Protein AF-G7UR43-F1 (afdb_monomer_lite)

Secondary structure (DSSP, 8-state):
-HHHHHHHHHHHHHHHHHHHHHHHHHHHHHHHHHHHHHHHHHHHHHHHHHHHHHHHHHHHHHHHHHHHHHHHHHHH--------------------------PPPHHHHHHHHHHHHHHHHHHHHTHHHHHHHHHHHHHHHHHTT-HHHHHHHHHHHHHHHHHHHHHHTT---TTT-GGGTSPP-EEEEETTEEEEE-HHHHHHHHHHHHHHHHHHHHHHHHHHHTT----TTSSHHHHH--TT--S-SS-HHHHHHHHHHHHHHHHHHHHHT--SSEEEETTEEEE-HHHHHHHH--EE---

Radius of gyration: 28.08 Å; chains: 1; bounding box: 82×57×90 Å

pLDDT: mean 75.89, std 20.54, range [30.66, 98.38]

Sequence (303 aa):
MLQQRRDQQQQRDDHRAQAQRQQQLAEQRRGRRQEDGRAASRVRELQARSDNDALRQRPQQRREISRMQDQDRRNQGALPSGTGERGDRDRDGDGRRNHDLTRLDRDQQQRRIREERHRAEEYRRGEDQRHRLAQQRGRELERQRRHAQHRYQQDYARRLHAQQDRWQSRGYDHQRDPYYYTPASYRYGWGGAYYQTNRYGADLLRQAVNYGYNEGFEAGRADRQDGWSFSVDTPYAYQDANYGYYGYYLGQDTYNHYFREGFRRGYEDGYYSRYRYGTASNGSHVMLAAVLGTILGLSLLDN

Structure (mmCIF, N/CA/C/O backbone):
data_AF-G7UR43-F1
#
_entry.id   AF-G7UR43-F1
#
loop_
_atom_site.group_PDB
_atom_site.id
_atom_site.type_symbol
_atom_site.label_atom_id
_atom_site.label_alt_id
_atom_site.label_comp_id
_atom_site.label_asym_id
_atom_site.label_entity_id
_atom_site.label_seq_id
_atom_site.pdbx_PDB_ins_code
_atom_site.Cartn_x
_atom_site.Cartn_y
_atom_site.Cartn_z
_atom_site.occupancy
_atom_site.B_iso_or_equiv
_atom_site.auth_seq_id
_atom_site.auth_comp_id
_atom_site.auth_asym_id
_atom_site.auth_atom_id
_atom_site.pdbx_PDB_model_num
ATOM 1 N N . MET A 1 1 ? -59.295 -40.333 36.531 1.00 58.28 1 MET A N 1
ATOM 2 C CA . MET A 1 1 ? -59.593 -39.021 35.903 1.00 58.28 1 MET A CA 1
ATOM 3 C C . MET A 1 1 ? -58.585 -37.907 36.222 1.00 58.28 1 MET A C 1
ATOM 5 O O . MET A 1 1 ? -58.429 -37.035 35.379 1.00 58.28 1 MET A O 1
ATOM 9 N N . LEU A 1 2 ? -57.873 -37.903 37.363 1.00 58.84 2 LEU A N 1
ATOM 10 C CA . LEU A 1 2 ? -56.878 -36.849 37.661 1.00 58.84 2 LEU A CA 1
ATOM 11 C C . LEU A 1 2 ? -55.572 -36.933 36.839 1.00 58.84 2 LEU A C 1
ATOM 13 O O . LEU A 1 2 ? -55.040 -35.891 36.470 1.00 58.84 2 LEU A O 1
ATOM 17 N N . GLN A 1 3 ? -55.083 -38.136 36.508 1.00 58.38 3 GLN A N 1
ATOM 18 C CA . GLN A 1 3 ? -53.836 -38.326 35.740 1.00 58.38 3 GLN A CA 1
ATOM 19 C C . GLN A 1 3 ? -53.927 -37.720 34.327 1.00 58.38 3 GLN A C 1
ATOM 21 O O . GLN A 1 3 ? -53.082 -36.936 33.915 1.00 58.38 3 GLN A O 1
ATOM 26 N N . GLN A 1 4 ? -55.043 -37.984 33.641 1.00 59.47 4 GLN A N 1
ATOM 27 C CA . GLN A 1 4 ? -55.294 -37.546 32.266 1.00 59.47 4 GLN A CA 1
ATOM 28 C C . GLN A 1 4 ? -55.374 -36.018 32.124 1.00 59.47 4 GLN A C 1
ATOM 30 O O . GLN A 1 4 ? -55.003 -35.481 31.088 1.00 59.47 4 GLN A O 1
ATOM 35 N N . ARG A 1 5 ? -55.827 -35.301 33.167 1.00 64.12 5 ARG A N 1
ATOM 36 C CA . ARG A 1 5 ? -55.827 -33.828 33.184 1.00 64.12 5 ARG A CA 1
ATOM 37 C C . ARG A 1 5 ? -54.426 -33.244 33.366 1.00 64.12 5 ARG A C 1
ATOM 39 O O . ARG A 1 5 ? -54.153 -32.201 32.786 1.00 64.12 5 ARG A O 1
ATOM 46 N N . ARG A 1 6 ? -53.547 -33.906 34.128 1.00 67.19 6 ARG A N 1
ATOM 47 C CA . ARG A 1 6 ? -52.147 -33.477 34.294 1.00 67.19 6 ARG A CA 1
ATOM 48 C C . ARG A 1 6 ? -51.367 -33.612 32.992 1.00 67.19 6 ARG A C 1
ATOM 50 O O . ARG A 1 6 ? -50.747 -32.641 32.576 1.00 67.19 6 ARG A O 1
ATOM 57 N N . ASP A 1 7 ? -51.493 -34.748 32.311 1.00 67.38 7 ASP A N 1
ATOM 58 C CA . ASP A 1 7 ? -50.780 -34.992 31.050 1.00 67.38 7 ASP A CA 1
ATOM 59 C C . ASP A 1 7 ? -51.221 -34.015 29.948 1.00 67.38 7 ASP A C 1
ATOM 61 O O . ASP A 1 7 ? -50.401 -33.481 29.202 1.00 67.38 7 ASP A O 1
ATOM 65 N N . GLN A 1 8 ? -52.520 -33.697 29.891 1.00 70.38 8 GLN A N 1
ATOM 66 C CA . GLN A 1 8 ? -53.060 -32.733 28.927 1.00 70.38 8 GLN A CA 1
ATOM 67 C C . GLN A 1 8 ? -52.613 -31.291 29.209 1.00 70.38 8 GLN A C 1
ATOM 69 O O . GLN A 1 8 ? -52.485 -30.482 28.289 1.00 70.38 8 GLN A O 1
ATOM 74 N N . GLN A 1 9 ? -52.380 -30.959 30.478 1.00 72.44 9 GLN A N 1
ATOM 75 C CA . GLN A 1 9 ? -51.907 -29.641 30.888 1.00 72.44 9 GLN A CA 1
ATOM 76 C C . GLN A 1 9 ? -50.409 -29.485 30.605 1.00 72.44 9 GLN A C 1
ATOM 78 O O . GLN A 1 9 ? -49.992 -28.469 30.056 1.00 72.44 9 GLN A O 1
ATOM 83 N N . GLN A 1 10 ? -49.632 -30.541 30.838 1.00 72.31 10 GLN A N 1
ATOM 84 C CA . GLN A 1 10 ? -48.196 -30.568 30.579 1.00 72.31 10 GLN A CA 1
ATOM 85 C C . GLN A 1 10 ? -47.873 -30.483 29.078 1.00 72.31 10 GLN A C 1
ATOM 87 O O . GLN A 1 10 ? -47.034 -29.684 28.670 1.00 72.31 10 GLN A O 1
ATOM 92 N N . GLN A 1 11 ? -48.631 -31.188 28.230 1.00 72.31 11 GLN A N 1
ATOM 93 C CA . GLN A 1 11 ? -48.501 -31.069 26.770 1.00 72.31 11 GLN A CA 1
ATOM 94 C C . GLN A 1 11 ? -48.825 -29.660 26.249 1.00 72.31 11 GLN A C 1
ATOM 96 O O . GLN A 1 11 ? -48.192 -29.180 25.305 1.00 72.31 11 GLN A O 1
ATOM 101 N N . ARG A 1 12 ? -49.804 -28.976 26.858 1.00 75.44 12 ARG A N 1
ATOM 102 C CA . ARG A 1 12 ? -50.146 -27.593 26.497 1.00 75.44 12 ARG A CA 1
ATOM 103 C C . ARG A 1 12 ? -49.033 -26.619 26.863 1.00 75.44 12 ARG A C 1
ATOM 105 O O . ARG A 1 12 ? -48.737 -25.732 26.062 1.00 75.44 12 ARG A O 1
ATOM 112 N N . ASP A 1 13 ? -48.417 -26.793 28.026 1.00 76.94 13 ASP A N 1
ATOM 113 C CA . ASP A 1 13 ? -47.318 -25.941 28.478 1.00 76.94 13 ASP A CA 1
ATOM 114 C C . ASP A 1 13 ? -46.058 -26.146 27.622 1.00 76.94 13 ASP A C 1
ATOM 116 O O . ASP A 1 13 ? -45.442 -25.165 27.192 1.00 76.94 13 ASP A O 1
ATOM 120 N N . ASP A 1 14 ? -45.747 -27.390 27.246 1.00 74.25 14 ASP A N 1
ATOM 121 C CA . ASP A 1 14 ? -44.627 -27.708 26.354 1.00 74.25 14 ASP A CA 1
ATOM 122 C C . ASP A 1 14 ? -44.811 -27.121 24.948 1.00 74.25 14 ASP A C 1
ATOM 124 O O . ASP A 1 14 ? -43.885 -26.520 24.393 1.00 74.25 14 ASP A O 1
ATOM 128 N N . HIS A 1 15 ? -46.019 -27.214 24.379 1.00 76.19 15 HIS A N 1
ATOM 129 C CA . HIS A 1 15 ? -46.336 -26.572 23.098 1.00 76.19 15 HIS A CA 1
ATOM 130 C C . HIS A 1 15 ? -46.212 -25.047 23.168 1.00 76.19 15 HIS A C 1
ATOM 132 O O . HIS A 1 15 ? -45.696 -24.420 22.238 1.00 76.19 15 HIS A O 1
ATOM 138 N N . ARG A 1 16 ? -46.623 -24.435 24.283 1.00 79.62 16 ARG A N 1
ATOM 139 C CA . ARG A 1 16 ? -46.499 -22.986 24.488 1.00 79.62 16 ARG A CA 1
ATOM 140 C C . ARG A 1 16 ? -45.035 -22.553 24.587 1.00 79.62 16 ARG A C 1
ATOM 142 O O . ARG A 1 16 ? -44.649 -21.558 23.972 1.00 79.62 16 ARG A O 1
ATOM 149 N N . ALA A 1 17 ? -44.209 -23.332 25.284 1.00 74.44 17 ALA A N 1
ATOM 150 C CA . ALA A 1 17 ? -42.775 -23.088 25.410 1.00 74.44 17 ALA A CA 1
ATOM 151 C C . ALA A 1 17 ? -42.018 -23.290 24.082 1.00 74.44 17 ALA A C 1
ATOM 153 O O . ALA A 1 17 ? -41.051 -22.578 23.794 1.00 74.44 17 ALA A O 1
ATOM 154 N N . GLN A 1 18 ? -42.439 -24.245 23.248 1.00 76.50 18 GLN A N 1
ATOM 155 C CA . GLN A 1 18 ? -41.881 -24.432 21.903 1.00 76.50 18 GLN A CA 1
ATOM 156 C C . GLN A 1 18 ? -42.258 -23.286 20.958 1.00 76.50 18 GLN A C 1
ATOM 158 O O . GLN A 1 18 ? -41.390 -22.773 20.247 1.00 76.50 18 GLN A O 1
ATOM 163 N N . ALA A 1 19 ? -43.517 -22.841 20.993 1.00 76.75 19 ALA A N 1
ATOM 164 C CA . ALA A 1 19 ? -43.990 -21.718 20.188 1.00 76.75 19 ALA A CA 1
ATOM 165 C C . ALA A 1 19 ? -43.252 -20.411 20.532 1.00 76.75 19 ALA A C 1
ATOM 167 O O . ALA A 1 19 ? -42.810 -19.696 19.631 1.00 76.75 19 ALA A O 1
ATOM 168 N N . GLN A 1 20 ? -43.026 -20.139 21.824 1.00 80.56 20 GLN A N 1
ATOM 169 C CA . GLN A 1 20 ? -42.254 -18.970 22.267 1.00 80.56 20 GLN A CA 1
ATOM 170 C C . GLN A 1 20 ? -40.791 -19.016 21.805 1.00 80.56 20 GLN A C 1
ATOM 172 O O . GLN A 1 20 ? -40.259 -18.005 21.343 1.00 80.56 20 GLN A O 1
ATOM 177 N N . ARG A 1 21 ? -40.141 -20.187 21.856 1.00 77.12 21 ARG A N 1
ATOM 178 C CA . ARG A 1 21 ? -38.766 -20.348 21.351 1.00 77.12 21 ARG A CA 1
ATOM 179 C C . ARG A 1 21 ? -38.663 -20.118 19.846 1.00 77.12 21 ARG A C 1
ATOM 181 O O . ARG A 1 21 ? -37.718 -19.469 19.398 1.00 77.12 21 ARG A O 1
ATOM 188 N N . GLN A 1 22 ? -39.625 -20.608 19.062 1.00 73.62 22 GLN A N 1
ATOM 189 C CA . GLN A 1 22 ? -39.646 -20.353 17.618 1.00 73.62 22 GLN A CA 1
ATOM 190 C C . GLN A 1 22 ? -39.867 -18.873 17.294 1.00 73.62 22 GLN A C 1
ATOM 192 O O . GLN A 1 22 ? -39.203 -18.352 16.397 1.00 73.62 22 GLN A O 1
ATOM 197 N N . GLN A 1 23 ? -40.731 -18.179 18.042 1.00 76.25 23 GLN A N 1
ATOM 198 C CA . GLN A 1 23 ? -40.917 -16.733 17.887 1.00 76.25 23 GLN A CA 1
ATOM 199 C C . GLN A 1 23 ? -39.634 -15.951 18.191 1.00 76.25 23 GLN A C 1
ATOM 201 O O . GLN A 1 23 ? -39.215 -15.147 17.361 1.00 76.25 23 GLN A O 1
ATOM 206 N N . GLN A 1 24 ? -38.945 -16.251 19.296 1.00 73.81 24 GLN A N 1
ATOM 207 C CA . GLN A 1 24 ? -37.680 -15.585 19.636 1.00 73.81 24 GLN A CA 1
ATOM 208 C C . GLN A 1 24 ? -36.583 -15.815 18.583 1.00 73.81 24 GLN A C 1
ATOM 210 O O . GLN A 1 24 ? -35.852 -14.890 18.226 1.00 73.81 24 GLN A O 1
ATOM 215 N N . LEU A 1 25 ? -36.477 -17.030 18.035 1.00 70.31 25 LEU A N 1
ATOM 216 C CA . LEU A 1 25 ? -35.526 -17.344 16.961 1.00 70.31 25 LEU A CA 1
ATOM 217 C C . LEU A 1 25 ? -35.865 -16.619 15.649 1.00 70.31 25 LEU A C 1
ATOM 219 O O . LEU A 1 25 ? -34.961 -16.172 14.935 1.00 70.31 25 LEU A O 1
ATOM 223 N N . ALA A 1 26 ? -37.152 -16.481 15.325 1.00 69.69 26 ALA A N 1
ATOM 224 C CA . ALA A 1 26 ? -37.606 -15.738 14.153 1.00 69.69 26 ALA A CA 1
ATOM 225 C C . ALA A 1 26 ? -37.336 -14.229 14.292 1.00 69.69 26 ALA A C 1
ATOM 227 O O . ALA A 1 26 ? -36.898 -13.593 13.328 1.00 69.69 26 ALA A O 1
ATOM 228 N N . GLU A 1 27 ? -37.523 -13.668 15.487 1.00 69.00 27 GLU A N 1
ATOM 229 C CA . GLU A 1 27 ? -37.205 -12.271 15.796 1.00 69.00 27 GLU A CA 1
ATOM 230 C C . GLU A 1 27 ? -35.699 -12.000 15.767 1.00 69.00 27 GLU A C 1
ATOM 232 O O . GLU A 1 27 ? -35.271 -11.049 15.111 1.00 69.00 27 GLU A O 1
ATOM 237 N N . GLN A 1 28 ? -34.869 -12.878 16.345 1.00 64.81 28 GLN A N 1
ATOM 238 C CA . GLN A 1 28 ? -33.407 -12.764 16.241 1.00 64.81 28 GLN A CA 1
ATOM 239 C C . GLN A 1 28 ? -32.919 -12.831 14.788 1.00 64.81 28 GLN A C 1
ATOM 241 O O . GLN A 1 28 ? -32.036 -12.068 14.387 1.00 64.81 28 GLN A O 1
ATOM 246 N N . ARG A 1 29 ? -33.505 -13.713 13.966 1.00 67.25 29 ARG A N 1
ATOM 247 C CA . ARG A 1 29 ? -33.181 -13.800 12.532 1.00 67.25 29 ARG A CA 1
ATOM 248 C C . ARG A 1 29 ? -33.601 -12.548 11.760 1.00 67.25 29 ARG A C 1
ATOM 250 O O . ARG A 1 29 ? -32.876 -12.135 10.853 1.00 67.25 29 ARG A O 1
ATOM 257 N N . ARG A 1 30 ? -34.738 -11.932 12.107 1.00 66.88 30 ARG A N 1
ATOM 258 C CA . ARG A 1 30 ? -35.175 -10.650 11.524 1.00 66.88 30 ARG A CA 1
ATOM 259 C C . ARG A 1 30 ? -34.268 -9.492 11.939 1.00 66.88 30 ARG A C 1
ATOM 261 O O . ARG A 1 30 ? -33.899 -8.708 11.069 1.00 66.88 30 ARG A O 1
ATOM 268 N N . GLY A 1 31 ? -33.856 -9.436 13.207 1.00 59.72 31 GLY A N 1
ATOM 269 C CA . GLY A 1 31 ? -32.899 -8.446 13.711 1.00 59.72 31 GLY A CA 1
ATOM 270 C C . GLY A 1 31 ? -31.564 -8.505 12.966 1.00 59.72 31 GLY A C 1
ATOM 271 O O . GLY A 1 31 ? -31.148 -7.506 12.382 1.00 59.72 31 GLY A O 1
ATOM 272 N N . ARG A 1 32 ? -30.962 -9.700 12.853 1.00 54.59 32 ARG A N 1
ATOM 273 C CA . ARG A 1 32 ? -29.697 -9.888 12.114 1.00 54.59 32 ARG A CA 1
ATOM 274 C C . ARG A 1 32 ? -29.791 -9.491 10.640 1.00 54.59 32 ARG A C 1
ATOM 276 O O . ARG A 1 32 ? -28.908 -8.805 10.142 1.00 54.59 32 ARG A O 1
ATOM 283 N N . ARG A 1 33 ? -30.876 -9.853 9.938 1.00 53.56 33 ARG A N 1
ATOM 284 C CA . ARG A 1 33 ? -31.064 -9.455 8.526 1.00 53.56 33 ARG A CA 1
ATOM 285 C C . ARG A 1 33 ? -31.198 -7.940 8.348 1.00 53.56 33 ARG A C 1
ATOM 287 O O . ARG A 1 33 ? -30.736 -7.410 7.340 1.00 53.56 33 ARG A O 1
ATOM 294 N N . GLN A 1 34 ? -31.825 -7.243 9.297 1.00 54.06 34 GLN A N 1
ATOM 295 C CA . GLN A 1 34 ? -31.925 -5.782 9.255 1.00 54.06 34 GLN A CA 1
ATOM 296 C C . GLN A 1 34 ? -30.589 -5.100 9.569 1.00 54.06 34 GLN A C 1
ATOM 298 O O . GLN A 1 34 ? -30.256 -4.108 8.921 1.00 54.06 34 GLN A O 1
ATOM 303 N N . GLU A 1 35 ? -29.804 -5.631 10.508 1.00 46.06 35 GLU A N 1
ATOM 304 C CA . GLU A 1 35 ? -28.452 -5.135 10.794 1.00 46.06 35 GLU A CA 1
ATOM 305 C C . GLU A 1 35 ? -27.497 -5.350 9.617 1.00 46.06 35 GLU A C 1
ATOM 307 O O . GLU A 1 35 ? -26.799 -4.415 9.226 1.00 46.06 35 GLU A O 1
ATOM 312 N N . ASP A 1 36 ? -27.530 -6.525 8.982 1.00 45.75 36 ASP A N 1
ATOM 313 C CA . ASP A 1 36 ? -26.718 -6.818 7.796 1.00 45.75 36 ASP A CA 1
ATOM 314 C C . ASP A 1 36 ? -27.080 -5.913 6.608 1.00 45.75 36 ASP A C 1
ATOM 316 O O . ASP A 1 36 ? -26.193 -5.420 5.908 1.00 45.75 36 ASP A O 1
ATOM 320 N N . GLY A 1 37 ? -28.372 -5.623 6.409 1.00 43.31 37 GLY A N 1
ATOM 321 C CA . GLY A 1 37 ? -28.828 -4.673 5.391 1.00 43.31 37 GLY A CA 1
ATOM 322 C C . GLY A 1 37 ? -28.374 -3.235 5.666 1.00 43.31 37 GLY A C 1
ATOM 323 O O . GLY A 1 37 ? -27.957 -2.530 4.748 1.00 43.31 37 GLY A O 1
ATOM 324 N N . ARG A 1 38 ? -28.396 -2.793 6.930 1.00 54.94 38 ARG A N 1
ATOM 325 C CA . ARG A 1 38 ? -27.923 -1.454 7.332 1.00 54.94 38 ARG A CA 1
ATOM 326 C C . ARG A 1 38 ? -26.403 -1.321 7.229 1.00 54.94 38 ARG A C 1
ATOM 328 O O . ARG A 1 38 ? -25.921 -0.273 6.800 1.00 54.94 38 ARG A O 1
ATOM 335 N N . ALA A 1 39 ? -25.660 -2.373 7.570 1.00 43.78 39 ALA A N 1
ATOM 336 C CA . ALA A 1 39 ? -24.212 -2.428 7.398 1.00 43.78 39 ALA A CA 1
ATOM 337 C C . ALA A 1 39 ? -23.827 -2.362 5.911 1.00 43.78 39 ALA A C 1
ATOM 339 O O . ALA A 1 39 ? -23.001 -1.534 5.537 1.00 43.78 39 ALA A O 1
ATOM 340 N N . ALA A 1 40 ? -24.492 -3.136 5.045 1.00 42.19 40 ALA A N 1
ATOM 341 C CA . ALA A 1 40 ? -24.253 -3.106 3.600 1.00 42.19 40 ALA A CA 1
ATOM 342 C C . ALA A 1 40 ? -24.542 -1.727 2.972 1.00 42.19 40 ALA A C 1
ATOM 344 O O . ALA A 1 40 ? -23.797 -1.277 2.100 1.00 42.19 40 ALA A O 1
ATOM 345 N N . SER A 1 41 ? -25.586 -1.033 3.437 1.00 49.34 41 SER A N 1
ATOM 346 C CA . SER A 1 41 ? -25.910 0.329 2.994 1.00 49.34 41 SER A CA 1
ATOM 347 C C . SER A 1 41 ? -24.871 1.357 3.452 1.00 49.34 41 SER A C 1
ATOM 349 O O . SER A 1 41 ? -24.454 2.186 2.647 1.00 49.34 41 SER A O 1
ATOM 351 N N . ARG A 1 42 ? -24.384 1.268 4.701 1.00 57.94 42 ARG A N 1
ATOM 352 C CA . ARG A 1 42 ? -23.303 2.138 5.206 1.00 57.94 42 ARG A CA 1
ATOM 353 C C . ARG A 1 42 ? -21.983 1.916 4.482 1.00 57.94 42 ARG A C 1
ATOM 355 O O . ARG A 1 42 ? -21.297 2.889 4.195 1.00 57.94 42 ARG A O 1
ATOM 362 N N . VAL A 1 43 ? -21.640 0.668 4.160 1.00 45.03 43 VAL A N 1
ATOM 363 C CA . VAL A 1 43 ? -20.450 0.352 3.355 1.00 45.03 43 VAL A CA 1
ATOM 364 C C . VAL A 1 43 ? -20.556 1.016 1.986 1.00 45.03 43 VAL A C 1
ATOM 366 O O . VAL A 1 43 ? -19.630 1.706 1.575 1.00 45.03 43 VAL A O 1
ATOM 369 N N . ARG A 1 44 ? -21.707 0.895 1.313 1.00 51.44 44 ARG A N 1
ATOM 370 C CA . ARG A 1 44 ? -21.930 1.511 -0.003 1.00 51.44 44 ARG A CA 1
ATOM 371 C C . ARG A 1 44 ? -21.868 3.045 0.056 1.00 51.44 44 ARG A C 1
ATOM 373 O O . ARG A 1 44 ? -21.356 3.674 -0.864 1.00 51.44 44 ARG A O 1
ATOM 380 N N . GLU A 1 45 ? -22.334 3.643 1.149 1.00 49.88 45 GLU A N 1
ATOM 381 C CA . GLU A 1 45 ? -22.264 5.089 1.378 1.00 49.88 45 GLU A CA 1
ATOM 382 C C . GLU A 1 45 ? -20.837 5.576 1.694 1.00 49.88 45 GLU A C 1
ATOM 384 O O . GLU A 1 45 ? -20.411 6.608 1.180 1.00 49.88 45 GLU A O 1
ATOM 389 N N . LEU A 1 46 ? -20.065 4.825 2.486 1.00 48.56 46 LEU A N 1
ATOM 390 C CA . LEU A 1 46 ? -18.652 5.114 2.762 1.00 48.56 46 LEU A CA 1
ATOM 391 C C . LEU A 1 46 ? -17.784 4.959 1.509 1.00 48.56 46 LEU A C 1
ATOM 393 O O . LEU A 1 46 ? -16.880 5.761 1.288 1.00 48.56 46 LEU A O 1
ATOM 397 N N . GLN A 1 47 ? -18.102 3.979 0.662 1.00 48.47 47 GLN A N 1
ATOM 398 C CA . GLN A 1 47 ? -17.466 3.783 -0.637 1.00 48.47 47 GLN A CA 1
ATOM 399 C C . GLN A 1 47 ? -17.733 4.988 -1.555 1.00 48.47 47 GLN A C 1
ATOM 401 O O . GLN A 1 47 ? -16.787 5.592 -2.048 1.00 48.47 47 GLN A O 1
ATOM 406 N N . ALA A 1 48 ? -18.987 5.449 -1.644 1.00 42.69 48 ALA A N 1
ATOM 407 C CA . ALA A 1 48 ? -19.354 6.637 -2.419 1.00 42.69 48 ALA A CA 1
ATOM 408 C C . ALA A 1 48 ? -18.728 7.945 -1.891 1.00 42.69 48 ALA A C 1
ATOM 410 O O . ALA A 1 48 ? -18.409 8.841 -2.673 1.00 42.69 48 ALA A O 1
ATOM 411 N N . ARG A 1 49 ? -18.536 8.078 -0.570 1.00 48.44 49 ARG A N 1
ATOM 412 C CA . ARG A 1 49 ? -17.840 9.231 0.035 1.00 48.44 49 ARG A CA 1
ATOM 413 C C . ARG A 1 49 ? -16.337 9.199 -0.254 1.00 48.44 49 ARG A C 1
ATOM 415 O O . ARG A 1 49 ? -15.782 10.225 -0.635 1.00 48.44 49 ARG A O 1
ATOM 422 N N . SER A 1 50 ? -15.707 8.027 -0.159 1.00 44.91 50 SER A N 1
ATOM 423 C CA . SER A 1 50 ? -14.287 7.845 -0.485 1.00 44.91 50 SER A CA 1
ATOM 424 C C . SER A 1 50 ? -14.000 8.066 -1.976 1.00 44.91 50 SER A C 1
ATOM 426 O O . SER A 1 50 ? -13.004 8.706 -2.314 1.00 44.91 50 SER A O 1
ATOM 428 N N . ASP A 1 51 ? -14.908 7.645 -2.863 1.00 42.16 51 ASP A N 1
ATOM 429 C CA . ASP A 1 51 ? -14.847 7.950 -4.299 1.00 42.16 51 ASP A CA 1
ATOM 430 C C . ASP A 1 51 ? -14.900 9.467 -4.557 1.00 42.16 51 ASP A C 1
ATOM 432 O O . ASP A 1 51 ? -14.206 9.987 -5.435 1.00 42.16 51 ASP A O 1
ATOM 436 N N . ASN A 1 52 ? -15.668 10.204 -3.748 1.00 42.31 52 ASN A N 1
ATOM 437 C CA . ASN A 1 52 ? -15.783 11.662 -3.819 1.00 42.31 52 ASN A CA 1
ATOM 438 C C . ASN A 1 52 ? -14.515 12.387 -3.322 1.00 42.31 52 ASN A C 1
ATOM 440 O O . ASN A 1 52 ? -14.093 13.385 -3.908 1.00 42.31 52 ASN A O 1
ATOM 444 N N . ASP A 1 53 ? -13.853 11.862 -2.289 1.00 44.47 53 ASP A N 1
ATOM 445 C CA . ASP A 1 53 ? -12.560 12.385 -1.829 1.00 44.47 53 ASP A CA 1
ATOM 446 C C . ASP A 1 53 ? -11.419 12.050 -2.807 1.00 44.47 53 ASP A C 1
ATOM 448 O O . ASP A 1 53 ? -10.553 12.892 -3.064 1.00 44.47 53 ASP A O 1
ATOM 452 N N . ALA A 1 54 ? -11.462 10.884 -3.462 1.00 39.00 54 ALA A N 1
ATOM 453 C CA . ALA A 1 54 ? -10.579 10.566 -4.585 1.00 39.00 54 ALA A CA 1
ATOM 454 C C . ALA A 1 54 ? -10.807 11.527 -5.773 1.00 39.00 54 ALA A C 1
ATOM 456 O O . ALA A 1 54 ? -9.850 11.995 -6.393 1.00 39.00 54 ALA A O 1
ATOM 457 N N . LEU A 1 55 ? -12.061 11.908 -6.048 1.00 40.66 55 LEU A N 1
ATOM 458 C CA . LEU A 1 55 ? -12.424 12.944 -7.026 1.00 40.66 55 LEU A CA 1
ATOM 459 C C . LEU A 1 55 ? -11.907 14.344 -6.656 1.00 40.66 55 LEU A C 1
ATOM 461 O O . LEU A 1 55 ? -11.588 15.118 -7.560 1.00 40.66 55 LEU A O 1
ATOM 465 N N . ARG A 1 56 ? -11.752 14.664 -5.365 1.00 48.78 56 ARG A N 1
ATOM 466 C CA . ARG A 1 56 ? -11.166 15.934 -4.897 1.00 48.78 56 ARG A CA 1
ATOM 467 C C . ARG A 1 56 ? -9.643 15.995 -5.014 1.00 48.78 56 ARG A C 1
ATOM 469 O O . ARG A 1 56 ? -9.112 17.082 -5.223 1.00 48.78 56 ARG A O 1
ATOM 476 N N . GLN A 1 57 ? -8.942 14.861 -4.937 1.00 43.00 57 GLN A N 1
ATOM 477 C CA . GLN A 1 57 ? -7.484 14.788 -5.145 1.00 43.00 57 GLN A CA 1
ATOM 478 C C . GLN A 1 57 ? -7.085 14.677 -6.631 1.00 43.00 57 GLN A C 1
ATOM 480 O O . GLN A 1 57 ? -5.954 15.004 -7.007 1.00 43.00 57 GLN A O 1
ATOM 485 N N . ARG A 1 58 ? -8.029 14.300 -7.509 1.00 42.69 58 ARG A N 1
ATOM 486 C CA . ARG A 1 58 ? -7.831 14.203 -8.967 1.00 42.69 58 ARG A CA 1
ATOM 487 C C . ARG A 1 58 ? -7.245 15.451 -9.642 1.00 42.69 58 ARG A C 1
ATOM 489 O O . ARG A 1 58 ? -6.452 15.248 -10.551 1.00 42.69 58 ARG A O 1
ATOM 496 N N . PRO A 1 59 ? -7.551 16.715 -9.287 1.00 42.66 59 PRO A N 1
ATOM 497 C CA . PRO A 1 59 ? -6.979 17.871 -9.985 1.00 42.66 59 PRO A CA 1
ATOM 498 C C . PRO A 1 59 ? -5.470 18.038 -9.749 1.00 42.66 59 PRO A C 1
ATOM 500 O O . PRO A 1 59 ? -4.762 18.475 -10.657 1.00 42.66 59 PRO A O 1
ATOM 503 N N . GLN A 1 60 ? -4.977 17.677 -8.557 1.00 50.28 60 GLN A N 1
ATOM 504 C CA . GLN A 1 60 ? -3.547 17.720 -8.230 1.00 50.28 60 GLN A CA 1
ATOM 505 C C . GLN A 1 60 ? -2.806 16.558 -8.903 1.00 50.28 60 GLN A C 1
ATOM 507 O O . GLN A 1 60 ? -1.853 16.799 -9.641 1.00 50.28 60 GLN A O 1
ATOM 512 N N . GLN A 1 61 ? -3.338 15.334 -8.798 1.00 44.94 61 GLN A N 1
ATOM 513 C CA . GLN A 1 61 ? -2.784 14.163 -9.490 1.00 44.94 61 GLN A CA 1
ATOM 514 C C . GLN A 1 61 ? -2.832 14.315 -11.019 1.00 44.94 61 GLN A C 1
ATOM 516 O O . GLN A 1 61 ? -1.883 13.958 -11.703 1.00 44.94 61 GLN A O 1
ATOM 521 N N . ARG A 1 62 ? -3.878 14.926 -11.597 1.00 46.31 62 ARG A N 1
ATOM 522 C CA . ARG A 1 62 ? -4.002 15.150 -13.055 1.00 46.31 62 ARG A CA 1
ATOM 523 C C . ARG A 1 62 ? -2.937 16.102 -13.611 1.00 46.31 62 ARG A C 1
ATOM 525 O O . ARG A 1 62 ? -2.593 15.991 -14.790 1.00 46.31 62 ARG A O 1
ATOM 532 N N . ARG A 1 63 ? -2.395 17.013 -12.791 1.00 52.50 63 ARG A N 1
ATOM 533 C CA . ARG A 1 63 ? -1.260 17.875 -13.174 1.00 52.50 63 ARG A CA 1
ATOM 534 C C . ARG A 1 63 ? 0.058 17.102 -13.209 1.00 52.50 63 ARG A C 1
ATOM 536 O O . ARG A 1 63 ? 0.823 17.297 -14.148 1.00 52.50 63 ARG A O 1
ATOM 543 N N . GLU A 1 64 ? 0.299 16.208 -12.254 1.00 48.53 64 GLU A N 1
ATOM 544 C CA . GLU A 1 64 ? 1.454 15.294 -12.286 1.00 48.53 64 GLU A CA 1
ATOM 545 C C . GLU A 1 64 ? 1.332 14.259 -13.413 1.00 48.53 64 GLU A C 1
ATOM 547 O O . GLU A 1 64 ? 2.288 14.047 -14.156 1.00 48.53 64 GLU A O 1
ATOM 552 N N . ILE A 1 65 ? 0.132 13.709 -13.635 1.00 44.03 65 ILE A N 1
ATOM 553 C CA . ILE A 1 65 ? -0.179 12.794 -14.743 1.00 44.03 65 ILE A CA 1
ATOM 554 C C . ILE A 1 65 ? 0.064 13.466 -16.097 1.00 44.03 65 ILE A C 1
ATOM 556 O O . ILE A 1 65 ? 0.637 12.833 -16.971 1.00 44.03 65 ILE A O 1
ATOM 560 N N . SER A 1 66 ? -0.307 14.741 -16.283 1.00 45.94 66 SER A N 1
ATOM 561 C CA . SER A 1 66 ? -0.036 15.453 -17.547 1.00 45.94 66 SER A CA 1
ATOM 562 C C . SER A 1 66 ? 1.468 15.623 -17.798 1.00 45.94 66 SER A C 1
ATOM 564 O O . SER A 1 66 ? 1.915 15.488 -18.932 1.00 45.94 66 SER A O 1
ATOM 566 N N . ARG A 1 67 ? 2.268 15.844 -16.741 1.00 54.06 67 ARG A N 1
ATOM 567 C CA . ARG A 1 67 ? 3.736 15.932 -16.849 1.00 54.06 67 ARG A CA 1
ATOM 568 C C . ARG A 1 67 ? 4.379 14.588 -17.195 1.00 54.06 67 ARG A C 1
ATOM 570 O O . ARG A 1 67 ? 5.261 14.554 -18.046 1.00 54.06 67 ARG A O 1
ATOM 577 N N . MET A 1 68 ? 3.914 13.492 -16.588 1.00 41.06 68 MET A N 1
ATOM 578 C CA . MET A 1 68 ? 4.345 12.136 -16.959 1.00 41.06 68 MET A CA 1
ATOM 579 C C . MET A 1 68 ? 3.899 11.770 -18.383 1.00 41.06 68 MET A C 1
ATOM 581 O O . MET A 1 68 ? 4.665 11.194 -19.148 1.00 41.06 68 MET A O 1
ATOM 585 N N . GLN A 1 69 ? 2.689 12.173 -18.778 1.00 44.53 69 GLN A N 1
ATOM 586 C CA . GLN A 1 69 ? 2.111 11.887 -20.090 1.00 44.53 69 GLN A CA 1
ATOM 587 C C . GLN A 1 69 ? 2.843 12.603 -21.234 1.00 44.53 69 GLN A C 1
ATOM 589 O O . GLN A 1 69 ? 2.999 12.003 -22.292 1.00 44.53 69 GLN A O 1
ATOM 594 N N . ASP A 1 70 ? 3.338 13.831 -21.037 1.00 49.69 70 ASP A N 1
ATOM 595 C CA . ASP A 1 70 ? 4.200 14.515 -22.017 1.00 49.69 70 ASP A CA 1
ATOM 596 C C . ASP A 1 70 ? 5.567 13.830 -22.177 1.00 49.69 70 ASP A C 1
ATOM 598 O O . ASP A 1 70 ? 6.152 13.842 -23.265 1.00 49.69 70 ASP A O 1
ATOM 602 N N . GLN A 1 71 ? 6.064 13.190 -21.116 1.00 49.00 71 GLN A N 1
ATOM 603 C CA . GLN A 1 71 ? 7.306 12.417 -21.139 1.00 49.00 71 GLN A CA 1
ATOM 604 C C . GLN A 1 71 ? 7.117 11.067 -21.854 1.00 49.00 71 GLN A C 1
ATOM 606 O O . GLN A 1 71 ? 7.906 10.722 -22.734 1.00 49.00 71 GLN A O 1
ATOM 611 N N . ASP A 1 72 ? 6.019 10.360 -21.572 1.00 39.12 72 ASP A N 1
ATOM 612 C CA . ASP A 1 72 ? 5.684 9.078 -22.203 1.00 39.12 72 ASP A CA 1
ATOM 613 C C . ASP A 1 72 ? 5.233 9.220 -23.668 1.00 39.12 72 ASP A C 1
ATOM 615 O O . ASP A 1 72 ? 5.628 8.411 -24.511 1.00 39.12 72 ASP A O 1
ATOM 619 N N . ARG A 1 73 ? 4.459 10.262 -24.028 1.00 40.91 73 ARG A N 1
ATOM 620 C CA . ARG A 1 73 ? 4.050 10.509 -25.430 1.00 40.91 73 ARG A CA 1
ATOM 621 C C . ARG A 1 73 ? 5.231 10.840 -26.334 1.00 40.91 73 ARG A C 1
ATOM 623 O O . ARG A 1 73 ? 5.245 10.396 -27.479 1.00 40.91 73 ARG A O 1
ATOM 630 N N . ARG A 1 74 ? 6.226 11.583 -25.834 1.00 46.75 74 ARG A N 1
ATOM 631 C CA . ARG A 1 74 ? 7.484 11.817 -26.564 1.00 46.75 74 ARG A CA 1
ATOM 632 C C . ARG A 1 74 ? 8.300 10.531 -26.737 1.00 46.75 74 ARG A C 1
ATOM 634 O O . ARG A 1 74 ? 8.993 10.403 -27.737 1.00 46.75 74 ARG A O 1
ATOM 641 N N . ASN A 1 75 ? 8.189 9.575 -25.812 1.00 42.53 75 ASN A N 1
ATOM 642 C CA . ASN A 1 75 ? 8.950 8.321 -25.834 1.00 42.53 75 ASN A CA 1
ATOM 643 C C . ASN A 1 75 ? 8.289 7.171 -26.622 1.00 42.53 75 ASN A C 1
ATOM 645 O O . ASN A 1 75 ? 8.999 6.247 -27.023 1.00 42.53 75 ASN A O 1
ATOM 649 N N . GLN A 1 76 ? 6.968 7.200 -26.844 1.00 41.81 76 GLN A N 1
ATOM 650 C CA . GLN A 1 76 ? 6.227 6.168 -27.597 1.00 41.81 76 GLN A CA 1
ATOM 651 C C . GLN A 1 76 ? 5.925 6.558 -29.060 1.00 41.81 76 GLN A C 1
ATOM 653 O O . GLN A 1 76 ? 5.539 5.707 -29.860 1.00 41.81 76 GLN A O 1
ATOM 658 N N . GLY A 1 77 ? 6.118 7.824 -29.441 1.00 37.62 77 GLY A N 1
ATOM 659 C CA . GLY A 1 77 ? 5.880 8.332 -30.796 1.00 37.62 77 GLY A CA 1
ATOM 660 C C . GLY A 1 77 ? 7.018 8.060 -31.785 1.00 37.62 77 GLY A C 1
ATOM 661 O O . GLY A 1 77 ? 7.564 9.007 -32.334 1.00 37.62 77 GLY A O 1
ATOM 662 N N . ALA A 1 78 ? 7.392 6.798 -32.004 1.00 35.34 78 ALA A N 1
ATOM 663 C CA . ALA A 1 78 ? 8.214 6.379 -33.147 1.00 35.34 78 ALA A CA 1
ATOM 664 C C . ALA A 1 78 ? 8.077 4.863 -33.374 1.00 35.34 78 ALA A C 1
ATOM 666 O O . ALA A 1 78 ? 8.990 4.086 -33.106 1.00 35.34 78 ALA A O 1
ATOM 667 N N . LEU A 1 79 ? 6.907 4.433 -33.842 1.00 37.66 79 LEU A N 1
ATOM 668 C CA . LEU A 1 79 ? 6.751 3.154 -34.535 1.00 37.66 79 LEU A CA 1
ATOM 669 C C . LEU A 1 79 ? 6.895 3.460 -36.035 1.00 37.66 79 LEU A C 1
ATOM 671 O O . LEU A 1 79 ? 6.036 4.168 -36.564 1.00 37.66 79 LEU A O 1
ATOM 675 N N . PRO A 1 80 ? 7.950 3.007 -36.737 1.00 37.31 80 PRO A N 1
ATOM 676 C CA . PRO A 1 80 ? 7.973 3.109 -38.184 1.00 37.31 80 PRO A CA 1
ATOM 677 C C . PRO A 1 80 ? 6.994 2.078 -38.750 1.00 37.31 80 PRO A C 1
ATOM 679 O O . PRO A 1 80 ? 7.211 0.871 -38.655 1.00 37.31 80 PRO A O 1
ATOM 682 N N . SER A 1 81 ? 5.895 2.573 -39.319 1.00 34.06 81 SER A N 1
ATOM 683 C CA . SER A 1 81 ? 5.010 1.795 -40.181 1.00 34.06 81 SER A CA 1
ATOM 684 C C . SER A 1 81 ? 5.818 1.229 -41.346 1.00 34.06 81 SER A C 1
ATOM 686 O O . SER A 1 81 ? 6.446 1.976 -42.097 1.00 34.06 81 SER A O 1
ATOM 688 N N . GLY A 1 82 ? 5.801 -0.096 -41.482 1.00 35.41 82 GLY A N 1
ATOM 689 C CA . GLY A 1 82 ? 6.452 -0.808 -42.571 1.00 35.41 82 GLY A CA 1
ATOM 690 C C . GLY A 1 82 ? 5.955 -0.326 -43.931 1.00 35.41 82 GLY A C 1
ATOM 691 O O . GLY A 1 82 ? 4.767 -0.402 -44.240 1.00 35.41 82 GLY A O 1
ATOM 692 N N . THR A 1 83 ? 6.889 0.139 -44.750 1.00 31.73 83 THR A N 1
ATOM 693 C CA . THR A 1 83 ? 6.751 0.195 -46.205 1.00 31.73 83 THR A CA 1
ATOM 694 C C . THR A 1 83 ? 7.822 -0.722 -46.775 1.00 31.73 83 THR A C 1
ATOM 696 O O . THR A 1 83 ? 8.973 -0.696 -46.347 1.00 31.73 83 THR A O 1
ATOM 699 N N . GLY A 1 84 ? 7.375 -1.655 -47.613 1.00 36.22 84 GLY A N 1
ATOM 700 C CA . GLY A 1 84 ? 8.170 -2.788 -48.057 1.00 36.22 84 GLY A CA 1
ATOM 701 C C . GLY A 1 84 ? 9.225 -2.415 -49.083 1.00 36.22 84 GLY A C 1
ATOM 702 O O . GLY A 1 84 ? 8.999 -1.550 -49.919 1.00 36.22 84 GLY A O 1
ATOM 703 N N . GLU A 1 85 ? 10.312 -3.179 -49.082 1.00 30.72 85 GLU A N 1
ATOM 704 C CA . GLU A 1 85 ? 11.159 -3.352 -50.253 1.00 30.72 85 GLU A CA 1
ATOM 705 C C . GLU A 1 85 ? 11.711 -4.781 -50.290 1.00 30.72 85 GLU A C 1
ATOM 707 O O . GLU A 1 85 ? 12.078 -5.375 -49.276 1.00 30.72 85 GLU A O 1
ATOM 712 N N . ARG A 1 86 ? 11.643 -5.348 -51.493 1.00 35.62 86 ARG A N 1
ATOM 713 C CA . ARG A 1 86 ? 11.988 -6.719 -51.869 1.00 35.62 86 ARG A CA 1
ATOM 714 C C . ARG A 1 86 ? 13.507 -6.888 -51.942 1.00 35.62 86 ARG A C 1
ATOM 716 O O . ARG A 1 86 ? 14.193 -6.000 -52.434 1.00 35.62 86 ARG A O 1
ATOM 723 N N . GLY A 1 87 ? 13.998 -8.072 -51.579 1.00 30.66 87 GLY A N 1
ATOM 724 C CA . GLY A 1 87 ? 15.367 -8.505 -51.856 1.00 30.66 87 GLY A CA 1
ATOM 725 C C . GLY A 1 87 ? 15.574 -9.980 -51.516 1.00 30.66 87 GLY A C 1
ATOM 726 O O . GLY A 1 87 ? 15.753 -10.324 -50.353 1.00 30.66 87 GLY A O 1
ATOM 727 N N . ASP A 1 88 ? 15.521 -10.832 -52.539 1.00 34.78 88 ASP A N 1
ATOM 728 C CA . ASP A 1 88 ? 15.863 -12.260 -52.519 1.00 34.78 88 ASP A CA 1
ATOM 729 C C . ASP A 1 88 ? 17.303 -12.545 -52.044 1.00 34.78 88 ASP A C 1
ATOM 731 O O . ASP A 1 88 ? 18.233 -11.856 -52.476 1.00 34.78 88 ASP A O 1
ATOM 735 N N . ARG A 1 89 ? 17.488 -13.622 -51.254 1.00 33.25 89 ARG A N 1
ATOM 736 C CA . ARG A 1 89 ? 18.405 -14.766 -51.521 1.00 33.25 89 ARG A CA 1
ATOM 737 C C . ARG A 1 89 ? 18.562 -15.712 -50.314 1.00 33.25 89 ARG A C 1
ATOM 739 O O . ARG A 1 89 ? 19.119 -15.341 -49.288 1.00 33.25 89 ARG A O 1
ATOM 746 N N . ASP A 1 90 ? 18.077 -16.938 -50.513 1.00 35.53 90 ASP A N 1
ATOM 747 C CA . ASP A 1 90 ? 18.587 -18.265 -50.111 1.00 35.53 90 ASP A CA 1
ATOM 748 C C . ASP A 1 90 ? 19.601 -18.393 -48.950 1.00 35.53 90 ASP A C 1
ATOM 750 O O . ASP A 1 90 ? 20.741 -17.948 -49.081 1.00 35.53 90 ASP A O 1
ATOM 754 N N . ARG A 1 91 ? 19.263 -19.173 -47.900 1.00 33.69 91 ARG A N 1
ATOM 755 C CA . ARG A 1 91 ? 19.856 -20.513 -47.633 1.00 33.69 91 ARG A CA 1
ATOM 756 C C . ARG A 1 91 ? 19.295 -21.207 -46.382 1.00 33.69 91 ARG A C 1
ATOM 758 O O . ARG A 1 91 ? 19.009 -20.577 -45.371 1.00 33.69 91 ARG A O 1
ATOM 765 N N . ASP A 1 92 ? 19.213 -22.526 -46.502 1.00 35.50 92 ASP A N 1
ATOM 766 C CA . ASP A 1 92 ? 18.771 -23.564 -45.569 1.00 35.50 92 ASP A CA 1
ATOM 767 C C . ASP A 1 92 ? 19.225 -23.462 -44.102 1.00 35.50 92 ASP A C 1
ATOM 769 O O . ASP A 1 92 ? 20.364 -23.109 -43.796 1.00 35.50 92 ASP A O 1
ATOM 773 N N . GLY A 1 93 ? 18.347 -23.915 -43.199 1.00 33.19 93 GLY A N 1
ATOM 774 C CA . GLY A 1 93 ? 18.658 -24.132 -41.786 1.00 33.19 93 GLY A CA 1
ATOM 775 C C . GLY A 1 93 ? 17.424 -24.464 -40.951 1.00 33.19 93 GLY A C 1
ATOM 776 O O . GLY A 1 93 ? 16.941 -23.628 -40.192 1.00 33.19 93 GLY A O 1
ATOM 777 N N . ASP A 1 94 ? 16.900 -25.679 -41.108 1.00 42.81 94 ASP A N 1
ATOM 778 C CA . ASP A 1 94 ? 15.869 -26.254 -40.241 1.00 42.81 94 ASP A CA 1
ATOM 779 C C . ASP A 1 94 ? 16.395 -26.376 -38.797 1.00 42.81 94 ASP A C 1
ATOM 781 O O . ASP A 1 94 ? 17.450 -26.962 -38.544 1.00 42.81 94 ASP A O 1
ATOM 785 N N . GLY A 1 95 ? 15.689 -25.771 -37.841 1.00 35.34 95 GLY A N 1
ATOM 786 C CA . GLY A 1 95 ? 16.183 -25.637 -36.476 1.00 35.34 95 GLY A CA 1
ATOM 787 C C . GLY A 1 95 ? 15.258 -24.854 -35.556 1.00 35.34 95 GLY A C 1
ATOM 788 O O . GLY A 1 95 ? 15.592 -23.755 -35.137 1.00 35.34 95 GLY A O 1
ATOM 789 N N . ARG A 1 96 ? 14.117 -25.457 -35.196 1.00 36.69 96 ARG A N 1
ATOM 790 C CA . ARG A 1 96 ? 13.348 -25.170 -33.966 1.00 36.69 96 ARG A CA 1
ATOM 791 C C . ARG A 1 96 ? 13.021 -23.685 -33.745 1.00 36.69 96 ARG A C 1
ATOM 793 O O . ARG A 1 96 ? 13.720 -22.986 -33.016 1.00 36.69 96 ARG A O 1
ATOM 800 N N . ARG A 1 97 ? 11.878 -23.238 -34.278 1.00 37.34 97 ARG A N 1
ATOM 801 C CA . ARG A 1 97 ? 11.244 -21.958 -33.912 1.00 37.34 97 ARG A CA 1
ATOM 802 C C . ARG A 1 97 ? 10.799 -21.994 -32.448 1.00 37.34 97 ARG A C 1
ATOM 804 O O . ARG A 1 97 ? 9.642 -22.253 -32.128 1.00 37.34 97 ARG A O 1
ATOM 811 N N . ASN A 1 98 ? 11.764 -21.776 -31.561 1.00 36.66 98 ASN A N 1
ATOM 812 C CA . ASN A 1 98 ? 11.532 -21.281 -30.221 1.00 36.66 98 ASN A CA 1
ATOM 813 C C . ASN A 1 98 ? 10.809 -19.941 -30.352 1.00 36.66 98 ASN A C 1
ATOM 815 O O . ASN A 1 98 ? 11.119 -19.132 -31.221 1.00 36.66 98 ASN A O 1
ATOM 819 N N . HIS A 1 99 ? 9.814 -19.751 -29.502 1.00 38.44 99 HIS A N 1
ATOM 820 C CA . HIS A 1 99 ? 9.042 -18.530 -29.349 1.00 38.44 99 HIS A CA 1
ATOM 821 C C . HIS A 1 99 ? 9.987 -17.391 -28.905 1.00 38.44 99 HIS A C 1
ATOM 823 O O . HIS A 1 99 ? 10.121 -17.118 -27.712 1.00 38.44 99 HIS A O 1
ATOM 829 N N . ASP A 1 100 ? 10.696 -16.762 -29.846 1.00 39.56 100 ASP A N 1
ATOM 830 C CA . ASP A 1 100 ? 11.435 -15.520 -29.615 1.00 39.56 100 ASP A CA 1
ATOM 831 C C . ASP A 1 100 ? 10.406 -14.415 -29.357 1.00 39.56 100 ASP A C 1
ATOM 833 O O . ASP A 1 100 ? 9.951 -13.713 -30.256 1.00 39.56 100 ASP A O 1
ATOM 837 N N . LEU A 1 101 ? 9.989 -14.294 -28.096 1.00 48.09 101 LEU A N 1
ATOM 838 C CA . LEU A 1 101 ? 9.353 -13.088 -27.585 1.00 48.09 101 LEU A CA 1
ATOM 839 C C . LEU A 1 101 ? 10.355 -11.952 -27.798 1.00 48.09 101 LEU A C 1
ATOM 841 O O . LEU A 1 101 ? 11.330 -11.845 -27.055 1.00 48.09 101 LEU A O 1
ATOM 845 N N . THR A 1 102 ? 10.130 -11.155 -28.842 1.00 59.06 102 THR A N 1
ATOM 846 C CA . THR A 1 102 ? 10.975 -10.054 -29.310 1.00 59.06 102 THR A CA 1
ATOM 847 C C . THR A 1 102 ? 11.462 -9.215 -28.135 1.00 59.06 102 THR A C 1
ATOM 849 O O . THR A 1 102 ? 10.720 -8.400 -27.591 1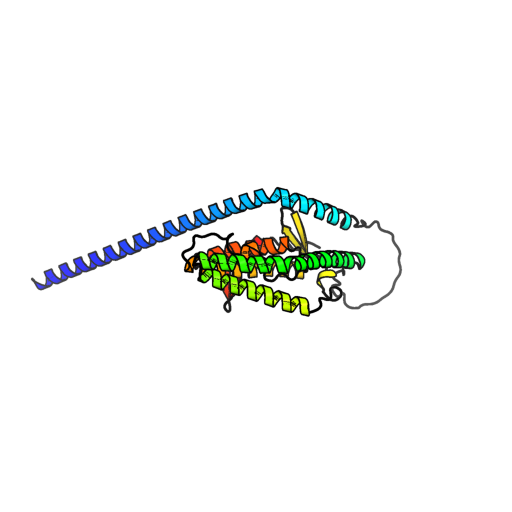.00 59.06 102 THR A O 1
ATOM 852 N N . ARG A 1 103 ? 12.702 -9.441 -27.694 1.00 68.25 103 ARG A N 1
ATOM 853 C CA . ARG A 1 103 ? 13.313 -8.681 -26.602 1.00 68.25 103 ARG A CA 1
ATOM 854 C C . ARG A 1 103 ? 13.232 -7.192 -26.935 1.00 68.25 103 ARG A C 1
ATOM 856 O O . ARG A 1 103 ? 13.447 -6.803 -28.080 1.00 68.25 103 ARG A O 1
ATOM 863 N N . LEU A 1 104 ? 12.928 -6.366 -25.936 1.00 74.44 104 LEU A N 1
ATOM 864 C CA . LEU A 1 104 ? 12.891 -4.916 -26.131 1.00 74.44 104 LEU A CA 1
ATOM 865 C C . LEU A 1 104 ? 14.234 -4.410 -26.658 1.00 74.44 104 LEU A C 1
ATOM 867 O O . LEU A 1 104 ? 15.290 -4.884 -26.228 1.00 74.44 104 LEU A O 1
ATOM 871 N N . ASP A 1 105 ? 14.172 -3.417 -27.545 1.00 82.38 105 ASP A N 1
ATOM 872 C CA . ASP A 1 105 ? 15.364 -2.765 -28.073 1.00 82.38 105 ASP A CA 1
ATOM 873 C C . ASP A 1 105 ? 16.235 -2.188 -26.939 1.00 82.38 105 ASP A C 1
ATOM 875 O O . ASP A 1 105 ? 15.738 -1.778 -25.880 1.00 82.38 105 ASP A O 1
ATOM 879 N N . ARG A 1 106 ? 17.555 -2.155 -27.153 1.00 81.88 106 ARG A N 1
ATOM 880 C CA . ARG A 1 106 ? 18.529 -1.773 -26.122 1.00 81.88 106 ARG A CA 1
ATOM 881 C C . ARG A 1 106 ? 18.307 -0.344 -25.625 1.00 81.88 106 ARG A C 1
ATOM 883 O O . ARG A 1 106 ? 18.480 -0.099 -24.428 1.00 81.88 106 ARG A O 1
ATOM 890 N N . ASP A 1 107 ? 17.872 0.575 -26.483 1.00 83.69 107 ASP A N 1
ATOM 891 C CA . ASP A 1 107 ? 17.607 1.956 -26.080 1.00 83.69 107 ASP A CA 1
ATOM 892 C C . ASP A 1 107 ? 16.321 2.067 -25.260 1.00 83.69 107 ASP A C 1
ATOM 894 O O . ASP A 1 107 ? 16.275 2.793 -24.261 1.00 83.69 107 ASP A O 1
ATOM 898 N N . GLN A 1 108 ? 15.287 1.301 -25.621 1.00 81.50 108 GLN A N 1
ATOM 899 C CA . GLN A 1 108 ? 14.065 1.192 -24.820 1.00 81.50 108 GLN A CA 1
ATOM 900 C C . GLN A 1 108 ? 14.348 0.582 -23.445 1.00 81.50 108 GLN A C 1
ATOM 902 O O . GLN A 1 108 ? 13.835 1.072 -22.438 1.00 81.50 108 GLN A O 1
ATOM 907 N N . GLN A 1 109 ? 15.183 -0.460 -23.378 1.00 84.06 109 GLN A N 1
ATOM 908 C CA . GLN A 1 109 ? 15.627 -1.045 -22.114 1.00 84.06 109 GLN A CA 1
ATOM 909 C C . GLN A 1 109 ? 16.344 0.004 -21.247 1.00 84.06 109 GLN A C 1
ATOM 911 O O . GLN A 1 109 ? 15.999 0.169 -20.077 1.00 84.06 109 GLN A O 1
ATOM 916 N N . GLN A 1 110 ? 17.303 0.749 -21.809 1.00 86.31 110 GLN A N 1
ATOM 917 C CA . GLN A 1 110 ? 18.044 1.774 -21.066 1.00 86.31 110 GLN A CA 1
ATOM 918 C C . GLN A 1 110 ? 17.153 2.901 -20.539 1.00 86.31 110 GLN A C 1
ATOM 920 O O . GLN A 1 110 ? 17.344 3.340 -19.405 1.00 86.31 110 GLN A O 1
ATOM 925 N N . ARG A 1 111 ? 16.179 3.369 -21.332 1.00 85.94 111 ARG A N 1
ATOM 926 C CA . ARG A 1 111 ? 15.209 4.388 -20.892 1.00 85.94 111 ARG A CA 1
ATOM 927 C C . ARG A 1 111 ? 14.435 3.917 -19.663 1.00 85.94 111 ARG A C 1
ATOM 929 O O . ARG A 1 111 ? 14.463 4.596 -18.641 1.00 85.94 111 ARG A O 1
ATOM 936 N N . ARG A 1 112 ? 13.879 2.705 -19.723 1.00 84.12 112 ARG A N 1
ATOM 937 C CA . ARG A 1 112 ? 13.121 2.093 -18.623 1.00 84.12 112 ARG A CA 1
ATOM 938 C C . ARG A 1 112 ? 13.958 1.958 -17.342 1.00 84.12 112 ARG A C 1
ATOM 940 O O . ARG A 1 112 ? 13.477 2.246 -16.252 1.00 84.12 112 ARG A O 1
ATOM 947 N N . ILE A 1 113 ? 15.232 1.572 -17.474 1.00 87.12 113 ILE A N 1
ATOM 948 C CA . ILE A 1 113 ? 16.175 1.483 -16.344 1.00 87.12 113 ILE A CA 1
ATOM 949 C C . ILE A 1 113 ? 16.465 2.867 -15.744 1.00 87.12 113 ILE A C 1
ATOM 951 O O . ILE A 1 113 ? 16.516 2.997 -14.522 1.00 87.12 113 ILE A O 1
ATOM 955 N N . ARG A 1 114 ? 16.677 3.900 -16.571 1.00 87.25 114 ARG A N 1
ATOM 956 C CA . ARG A 1 114 ? 16.942 5.268 -16.087 1.00 87.25 114 ARG A CA 1
ATOM 957 C C . ARG A 1 114 ? 15.759 5.831 -15.303 1.00 87.25 114 ARG A C 1
ATOM 959 O O . ARG A 1 114 ? 15.958 6.362 -14.215 1.00 87.25 114 ARG A O 1
ATOM 966 N N . GLU A 1 115 ? 14.552 5.676 -15.836 1.00 84.31 115 GLU A N 1
ATOM 967 C CA . GLU A 1 115 ? 13.316 6.108 -15.174 1.00 84.31 115 GLU A CA 1
ATOM 968 C C . GLU A 1 115 ? 13.119 5.396 -13.831 1.00 84.31 115 GLU A C 1
ATOM 970 O O . GLU A 1 115 ? 12.788 6.034 -12.834 1.00 84.31 115 GLU A O 1
ATOM 975 N N . GLU A 1 116 ? 13.383 4.089 -13.773 1.00 84.94 116 GLU A N 1
ATOM 976 C CA . GLU A 1 116 ? 13.259 3.342 -12.523 1.00 84.94 116 GLU A CA 1
ATOM 977 C C . GLU A 1 116 ? 14.269 3.788 -11.468 1.00 84.94 116 GLU A C 1
ATOM 979 O O . GLU A 1 116 ? 13.913 3.956 -10.305 1.00 84.94 116 GLU A O 1
ATOM 984 N N . ARG A 1 117 ? 15.526 4.025 -11.860 1.00 86.50 117 ARG A N 1
ATOM 985 C CA . ARG A 1 117 ? 16.560 4.486 -10.923 1.00 86.50 117 ARG A CA 1
ATOM 986 C C . ARG A 1 117 ? 16.159 5.789 -10.244 1.00 86.50 117 ARG A C 1
ATOM 988 O O . ARG A 1 117 ? 16.310 5.893 -9.030 1.00 86.50 117 ARG A O 1
ATOM 995 N N . HIS A 1 118 ? 15.589 6.724 -11.004 1.00 85.38 118 HIS A N 1
ATOM 996 C CA . HIS A 1 118 ? 15.064 7.971 -10.456 1.00 85.38 118 HIS A CA 1
ATOM 997 C C . HIS A 1 118 ? 13.962 7.715 -9.419 1.00 85.38 118 HIS A C 1
ATOM 999 O O . HIS A 1 118 ? 14.072 8.169 -8.281 1.00 85.38 118 HIS A O 1
ATOM 1005 N N . ARG A 1 119 ? 12.947 6.909 -9.766 1.00 83.31 119 ARG A N 1
ATOM 1006 C CA . ARG A 1 119 ? 11.854 6.553 -8.843 1.00 83.31 119 ARG A CA 1
ATOM 1007 C C . ARG A 1 119 ? 12.358 5.862 -7.575 1.00 83.31 119 ARG A C 1
ATOM 1009 O O . ARG A 1 119 ? 11.903 6.166 -6.474 1.00 83.31 119 ARG A O 1
ATOM 1016 N N . ALA A 1 120 ? 13.308 4.940 -7.714 1.00 83.31 120 ALA A N 1
ATOM 1017 C CA . ALA A 1 120 ? 13.895 4.219 -6.592 1.00 83.31 120 ALA A CA 1
ATOM 1018 C C . ALA A 1 120 ? 14.678 5.157 -5.657 1.00 83.31 120 ALA A C 1
ATOM 1020 O O . ALA A 1 120 ? 14.659 4.981 -4.439 1.00 83.31 120 ALA A O 1
ATOM 1021 N N . GLU A 1 121 ? 15.369 6.160 -6.206 1.00 84.00 121 GLU A N 1
ATOM 1022 C CA . GLU A 1 121 ? 16.050 7.189 -5.417 1.00 84.00 121 GLU A CA 1
ATOM 1023 C C . GLU A 1 121 ? 15.067 8.082 -4.660 1.00 84.00 121 GLU A C 1
ATOM 1025 O O . GLU A 1 121 ? 15.259 8.305 -3.465 1.00 84.00 121 GLU A O 1
ATOM 1030 N N . GLU A 1 122 ? 14.006 8.553 -5.315 1.00 83.12 122 GLU A N 1
ATOM 1031 C CA . GLU A 1 122 ? 12.947 9.337 -4.667 1.00 83.12 122 GLU A CA 1
ATOM 1032 C C . GLU A 1 122 ? 12.283 8.551 -3.534 1.00 83.12 122 GLU A C 1
ATOM 1034 O O . GLU A 1 122 ? 12.126 9.063 -2.422 1.00 83.12 122 GLU A O 1
ATOM 1039 N N . TYR A 1 123 ? 11.983 7.272 -3.778 1.00 84.06 123 TYR A N 1
ATOM 1040 C CA . TYR A 1 123 ? 11.440 6.379 -2.762 1.00 84.06 123 TYR A CA 1
ATOM 1041 C C . TYR A 1 123 ? 12.360 6.287 -1.538 1.00 84.06 123 TYR A C 1
ATOM 1043 O O . TYR A 1 123 ? 11.880 6.452 -0.412 1.00 84.06 123 TYR A O 1
ATOM 1051 N N . ARG A 1 124 ? 13.671 6.086 -1.747 1.00 82.81 124 ARG A N 1
ATOM 1052 C CA . ARG A 1 124 ? 14.675 6.013 -0.669 1.00 82.81 124 ARG A CA 1
ATOM 1053 C C . ARG A 1 124 ? 14.773 7.314 0.126 1.00 82.81 124 ARG A C 1
ATOM 1055 O O . ARG A 1 124 ? 14.802 7.281 1.351 1.00 82.81 124 ARG A O 1
ATOM 1062 N N . ARG A 1 125 ? 14.753 8.474 -0.540 1.00 84.19 125 ARG A N 1
ATOM 1063 C CA . ARG A 1 125 ? 14.833 9.786 0.138 1.00 84.19 125 ARG A CA 1
ATOM 1064 C C . ARG A 1 125 ? 13.687 10.023 1.128 1.00 84.19 125 ARG A C 1
ATOM 1066 O O . ARG A 1 125 ? 13.867 10.748 2.100 1.00 84.19 125 ARG A O 1
ATOM 1073 N N . GLY A 1 126 ? 12.522 9.413 0.903 1.00 83.00 126 GLY A N 1
ATOM 1074 C CA . GLY A 1 126 ? 11.363 9.539 1.790 1.00 83.00 126 GLY A CA 1
ATOM 1075 C C . GLY A 1 126 ? 11.357 8.612 3.016 1.00 83.00 126 GLY A C 1
ATOM 1076 O O . GLY A 1 126 ? 10.428 8.706 3.820 1.00 83.00 126 GLY A O 1
ATOM 1077 N N . GLU A 1 127 ? 12.326 7.703 3.176 1.00 81.00 127 GLU A N 1
ATOM 1078 C CA . GLU A 1 127 ? 12.293 6.671 4.231 1.00 81.00 127 GLU A CA 1
ATOM 1079 C C . GLU A 1 127 ? 12.344 7.255 5.646 1.00 81.00 127 GLU A C 1
ATOM 1081 O O . GLU A 1 127 ? 11.488 6.930 6.475 1.00 81.00 127 GLU A O 1
ATOM 1086 N N . ASP A 1 128 ? 13.259 8.190 5.903 1.00 83.56 128 ASP A N 1
ATOM 1087 C CA . ASP A 1 128 ? 13.397 8.834 7.215 1.00 83.56 128 ASP A CA 1
ATOM 1088 C C . ASP A 1 128 ? 12.117 9.554 7.642 1.00 83.56 128 ASP A C 1
ATOM 1090 O O . ASP A 1 128 ? 11.691 9.488 8.800 1.00 83.56 128 ASP A O 1
ATOM 1094 N N . GLN A 1 129 ? 11.474 10.244 6.697 1.00 86.94 129 GLN A N 1
ATOM 1095 C CA . GLN A 1 129 ? 10.224 10.948 6.955 1.00 86.94 129 GLN A CA 1
ATOM 1096 C C . GLN A 1 129 ? 9.113 9.964 7.330 1.00 86.94 129 GLN A C 1
ATOM 1098 O O . GLN A 1 129 ? 8.397 10.197 8.307 1.00 86.94 129 GLN A O 1
ATOM 1103 N N . ARG A 1 130 ? 8.995 8.844 6.603 1.00 85.62 130 ARG A N 1
ATOM 1104 C CA . ARG A 1 130 ? 8.017 7.791 6.908 1.00 85.62 130 ARG A CA 1
ATOM 1105 C C . ARG A 1 130 ? 8.252 7.199 8.293 1.00 85.62 130 ARG A C 1
ATOM 1107 O O . ARG A 1 130 ? 7.301 7.093 9.065 1.00 85.62 130 ARG A O 1
ATOM 1114 N N . HIS A 1 131 ? 9.504 6.904 8.643 1.00 85.00 131 HIS A N 1
ATOM 1115 C CA . HIS A 1 131 ? 9.850 6.366 9.958 1.00 85.00 131 HIS A CA 1
ATOM 1116 C C . HIS A 1 131 ? 9.443 7.320 11.092 1.00 85.00 131 HIS A C 1
ATOM 1118 O O . HIS A 1 131 ? 8.823 6.905 12.074 1.00 85.00 131 HIS A O 1
ATOM 1124 N N . ARG A 1 132 ? 9.714 8.623 10.940 1.00 88.19 132 ARG A N 1
ATOM 1125 C CA . ARG A 1 132 ? 9.296 9.643 11.919 1.00 88.19 132 ARG A CA 1
ATOM 1126 C C . ARG A 1 132 ? 7.774 9.719 12.054 1.00 88.19 132 ARG A C 1
ATOM 1128 O O . ARG A 1 132 ? 7.271 9.754 13.176 1.00 88.19 132 ARG A O 1
ATOM 1135 N N . LEU A 1 133 ? 7.039 9.700 10.939 1.00 89.31 133 LEU A N 1
ATOM 1136 C CA . LEU A 1 133 ? 5.571 9.685 10.947 1.00 89.31 133 LEU A CA 1
ATOM 1137 C C . LEU A 1 133 ? 5.013 8.442 11.654 1.00 89.31 133 LEU A C 1
ATOM 1139 O O . LEU A 1 133 ? 4.109 8.568 12.481 1.00 89.31 133 LEU A O 1
ATOM 1143 N N . ALA A 1 134 ? 5.577 7.260 11.393 1.00 89.38 134 ALA A N 1
ATOM 1144 C CA . ALA A 1 134 ? 5.172 6.022 12.055 1.00 89.38 134 ALA A CA 1
ATOM 1145 C C . ALA A 1 134 ? 5.341 6.113 13.583 1.00 89.38 134 ALA A C 1
ATOM 1147 O O . ALA A 1 134 ? 4.434 5.751 14.334 1.00 89.38 134 ALA A O 1
ATOM 1148 N N . GLN A 1 135 ? 6.465 6.654 14.064 1.00 89.94 135 GLN A N 1
ATOM 1149 C CA . GLN A 1 135 ? 6.694 6.850 15.500 1.00 89.94 135 GLN A CA 1
ATOM 1150 C C . GLN A 1 135 ? 5.708 7.852 16.117 1.00 89.94 135 GLN A C 1
ATOM 1152 O O . GLN A 1 135 ? 5.158 7.605 17.191 1.00 89.94 135 GLN A O 1
ATOM 1157 N N . GLN A 1 136 ? 5.459 8.978 15.441 1.00 91.56 136 GLN A N 1
ATOM 1158 C CA . GLN A 1 136 ? 4.521 10.003 15.910 1.00 91.56 136 GLN A CA 1
ATOM 1159 C C . GLN A 1 136 ? 3.100 9.452 16.049 1.00 91.56 136 GLN A C 1
ATOM 1161 O O . GLN A 1 136 ? 2.463 9.653 17.086 1.00 91.56 136 GLN A O 1
ATOM 1166 N N . ARG A 1 137 ? 2.630 8.707 15.041 1.00 91.50 137 ARG A N 1
ATOM 1167 C CA . ARG A 1 137 ? 1.322 8.039 15.066 1.00 91.50 137 ARG A CA 1
ATOM 1168 C C . ARG A 1 137 ? 1.238 7.006 16.188 1.00 91.50 137 ARG A C 1
ATOM 1170 O O . ARG A 1 137 ? 0.197 6.886 16.820 1.00 91.50 137 ARG A O 1
ATOM 1177 N N . GLY A 1 138 ? 2.336 6.308 16.489 1.00 90.69 138 GLY A N 1
ATOM 1178 C CA . GLY A 1 138 ? 2.375 5.318 17.569 1.00 90.69 138 GLY A CA 1
ATOM 1179 C C . GLY A 1 138 ? 2.075 5.955 18.925 1.00 90.69 138 GLY A C 1
ATOM 1180 O O . GLY A 1 138 ? 1.155 5.536 19.622 1.00 90.69 138 GLY A O 1
ATOM 1181 N N . ARG A 1 139 ? 2.754 7.069 19.227 1.00 92.19 139 ARG A N 1
ATOM 1182 C CA . ARG A 1 139 ? 2.512 7.859 20.448 1.00 92.19 139 ARG A CA 1
ATOM 1183 C C . ARG A 1 139 ? 1.086 8.407 20.522 1.00 92.19 139 ARG A C 1
ATOM 1185 O O . ARG A 1 139 ? 0.538 8.577 21.607 1.00 92.19 139 ARG A O 1
ATOM 1192 N N . GLU A 1 140 ? 0.485 8.742 19.381 1.00 93.25 140 GLU A N 1
ATOM 1193 C CA . GLU A 1 140 ? -0.909 9.187 19.323 1.00 93.25 140 GLU A CA 1
ATOM 1194 C C . GLU A 1 140 ? -1.880 8.063 19.709 1.00 93.25 140 GLU A C 1
ATOM 1196 O O . GLU A 1 140 ? -2.767 8.289 20.533 1.00 93.25 140 GLU A O 1
ATOM 1201 N N . LEU A 1 141 ? -1.672 6.851 19.188 1.00 95.25 141 LEU A N 1
ATOM 1202 C CA . LEU A 1 141 ? -2.473 5.675 19.535 1.00 95.25 141 LEU A CA 1
ATOM 1203 C C . LEU A 1 141 ? -2.345 5.313 21.020 1.00 95.25 141 LEU A C 1
ATOM 1205 O O . LEU A 1 141 ? -3.352 5.002 21.657 1.00 95.25 141 LEU A O 1
ATOM 1209 N N . GLU A 1 142 ? -1.144 5.421 21.596 1.00 93.06 142 GLU A N 1
ATOM 1210 C CA . GLU A 1 142 ? -0.922 5.230 23.036 1.00 93.06 142 GLU A CA 1
ATOM 1211 C C . GLU A 1 142 ? -1.736 6.224 23.874 1.00 93.06 142 GLU A C 1
ATOM 1213 O O . GLU A 1 142 ? -2.445 5.813 24.795 1.00 93.06 142 GLU A O 1
ATOM 1218 N N . ARG A 1 143 ? -1.712 7.520 23.521 1.00 94.88 143 ARG A N 1
ATOM 1219 C CA . ARG A 1 143 ? -2.522 8.553 24.198 1.00 94.88 143 ARG A CA 1
ATOM 1220 C C . ARG A 1 143 ? -4.022 8.280 24.092 1.00 94.88 143 ARG A C 1
ATOM 1222 O O . ARG A 1 143 ? -4.757 8.532 25.041 1.00 94.88 143 ARG A O 1
ATOM 1229 N N . GLN A 1 144 ? -4.471 7.758 22.952 1.00 94.75 144 GLN A N 1
ATOM 1230 C CA . GLN A 1 144 ? -5.868 7.379 22.717 1.00 94.75 144 GLN A CA 1
ATOM 1231 C C . GLN A 1 144 ? -6.247 6.035 23.365 1.00 94.75 144 GLN A C 1
ATOM 1233 O O . GLN A 1 144 ? -7.407 5.638 23.280 1.00 94.75 144 GLN A O 1
ATOM 1238 N N . ARG A 1 145 ? -5.301 5.336 24.014 1.00 95.06 145 ARG A N 1
ATOM 1239 C CA . ARG A 1 145 ? -5.470 3.975 24.560 1.00 95.06 145 ARG A CA 1
ATOM 1240 C C . ARG A 1 145 ? -5.913 2.945 23.512 1.00 95.06 145 ARG A C 1
ATOM 1242 O O . ARG A 1 145 ? -6.583 1.968 23.833 1.00 95.06 145 ARG A O 1
ATOM 1249 N N . ARG A 1 146 ? -5.507 3.145 22.255 1.00 96.25 146 ARG A N 1
ATOM 1250 C CA . ARG A 1 146 ? -5.754 2.224 21.137 1.00 96.25 146 ARG A CA 1
ATOM 1251 C C . ARG A 1 146 ? -4.677 1.145 21.095 1.00 96.25 146 ARG A C 1
ATOM 1253 O O . ARG A 1 146 ? -3.755 1.187 20.280 1.00 96.25 146 ARG A O 1
ATOM 1260 N N . HIS A 1 147 ? -4.721 0.241 22.071 1.00 97.19 147 HIS A N 1
ATOM 1261 C CA . HIS A 1 147 ? -3.649 -0.719 22.323 1.00 97.19 147 HIS A CA 1
ATOM 1262 C C . HIS A 1 147 ? -3.496 -1.753 21.204 1.00 97.19 147 HIS A C 1
ATOM 1264 O O . HIS A 1 147 ? -2.362 -2.078 20.846 1.00 97.19 147 HIS A O 1
ATOM 1270 N N . ALA A 1 148 ? -4.597 -2.272 20.653 1.00 97.75 148 ALA A N 1
ATOM 1271 C CA . ALA A 1 148 ? -4.538 -3.235 19.559 1.00 97.75 148 ALA A CA 1
ATOM 1272 C C . ALA A 1 148 ? -3.989 -2.571 18.296 1.00 97.75 148 ALA A C 1
ATOM 1274 O O . ALA A 1 148 ? -3.062 -3.098 17.675 1.00 97.75 148 ALA A O 1
ATOM 1275 N N . GLN A 1 149 ? -4.484 -1.375 17.969 1.00 97.25 149 GLN A N 1
ATOM 1276 C CA . GLN A 1 149 ? -4.019 -0.640 16.801 1.00 97.25 149 GLN A CA 1
ATOM 1277 C C . GLN A 1 149 ? -2.561 -0.199 16.937 1.00 97.25 149 GLN A C 1
ATOM 1279 O O . GLN A 1 149 ? -1.806 -0.223 15.966 1.00 97.25 149 GLN A O 1
ATOM 1284 N N . HIS A 1 150 ? -2.129 0.157 18.147 1.00 97.38 150 HIS A N 1
ATOM 1285 C CA . HIS A 1 150 ? -0.733 0.472 18.417 1.00 97.38 150 HIS A CA 1
ATOM 1286 C C . HIS A 1 150 ? 0.186 -0.727 18.148 1.00 97.38 150 HIS A C 1
ATOM 1288 O O . HIS A 1 150 ? 1.185 -0.579 17.444 1.00 97.38 150 HIS A O 1
ATOM 1294 N N . ARG A 1 151 ? -0.169 -1.925 18.639 1.00 97.00 151 ARG A N 1
ATOM 1295 C CA . ARG A 1 151 ? 0.592 -3.160 18.369 1.00 97.00 151 ARG A CA 1
ATOM 1296 C C . ARG A 1 151 ? 0.654 -3.461 16.874 1.00 97.00 151 ARG A C 1
ATOM 1298 O O . ARG A 1 151 ? 1.744 -3.660 16.345 1.00 97.00 151 ARG A O 1
ATOM 1305 N N . TYR A 1 152 ? -0.491 -3.401 16.190 1.00 97.44 152 TYR A N 1
ATOM 1306 C CA . TYR A 1 152 ? -0.562 -3.571 14.739 1.00 97.44 152 TYR A CA 1
ATOM 1307 C C . TYR A 1 152 ? 0.374 -2.597 14.006 1.00 97.44 152 TYR A C 1
ATOM 1309 O O . TYR A 1 152 ? 1.159 -3.004 13.149 1.00 97.44 152 TYR A O 1
ATOM 1317 N N . GLN A 1 153 ? 0.345 -1.313 14.369 1.00 96.12 153 GLN A N 1
ATOM 1318 C CA . GLN A 1 153 ? 1.187 -0.310 13.726 1.00 96.12 153 GLN A CA 1
ATOM 1319 C C . GLN A 1 153 ? 2.680 -0.564 13.969 1.00 96.12 153 GLN A C 1
ATOM 1321 O O . GLN A 1 153 ? 3.485 -0.393 13.051 1.00 96.12 153 GLN A O 1
ATOM 1326 N N . GLN A 1 154 ? 3.063 -0.988 15.177 1.00 95.19 154 GLN A N 1
ATOM 1327 C CA . GLN A 1 154 ? 4.442 -1.382 15.467 1.00 95.19 154 GLN A CA 1
ATOM 1328 C C . GLN A 1 154 ? 4.874 -2.587 14.622 1.00 95.19 154 GLN A C 1
ATOM 1330 O O . GLN A 1 154 ? 5.974 -2.582 14.068 1.00 95.19 154 GLN A O 1
ATOM 1335 N N . ASP A 1 155 ? 4.008 -3.594 14.481 1.00 96.00 155 ASP A N 1
ATOM 1336 C CA . ASP A 1 155 ? 4.265 -4.765 13.640 1.00 96.00 155 ASP A CA 1
ATOM 1337 C C . ASP A 1 155 ? 4.417 -4.391 12.163 1.00 96.00 155 ASP A C 1
ATOM 1339 O O . ASP A 1 155 ? 5.333 -4.875 11.494 1.00 96.00 155 ASP A O 1
ATOM 1343 N N . TYR A 1 156 ? 3.556 -3.507 11.654 1.00 96.25 156 TYR A N 1
ATOM 1344 C CA . TYR A 1 156 ? 3.651 -2.972 10.298 1.00 96.25 156 TYR A CA 1
ATOM 1345 C C . TYR A 1 156 ? 4.977 -2.238 10.079 1.00 96.25 156 TYR A C 1
ATOM 1347 O O . TYR A 1 156 ? 5.727 -2.578 9.164 1.00 96.25 156 TYR A O 1
ATOM 1355 N N . ALA A 1 157 ? 5.307 -1.277 10.949 1.00 93.88 157 ALA A N 1
ATOM 1356 C CA . ALA A 1 157 ? 6.520 -0.473 10.828 1.00 93.88 157 ALA A CA 1
ATOM 1357 C C . ALA A 1 157 ? 7.789 -1.336 10.891 1.00 93.88 157 ALA A C 1
ATOM 1359 O O . ALA A 1 157 ? 8.701 -1.154 10.086 1.00 93.88 157 ALA A O 1
ATOM 1360 N N . ARG A 1 158 ? 7.827 -2.328 11.791 1.00 94.00 158 ARG A N 1
ATOM 1361 C CA . ARG A 1 158 ? 8.946 -3.273 11.901 1.00 94.00 158 ARG A CA 1
ATOM 1362 C C . ARG A 1 158 ? 9.118 -4.098 10.631 1.00 94.00 158 ARG A C 1
ATOM 1364 O O . ARG A 1 158 ? 10.237 -4.243 10.147 1.00 94.00 158 ARG A O 1
ATOM 1371 N N . ARG A 1 159 ? 8.025 -4.646 10.087 1.00 94.50 159 ARG A N 1
ATOM 1372 C CA . ARG A 1 159 ? 8.067 -5.453 8.858 1.00 94.50 159 ARG A CA 1
ATOM 1373 C C . ARG A 1 159 ? 8.455 -4.615 7.648 1.00 94.50 159 ARG A C 1
ATOM 1375 O O . ARG A 1 159 ? 9.239 -5.088 6.832 1.00 94.50 159 ARG A O 1
ATOM 1382 N N . LEU A 1 160 ? 7.947 -3.389 7.548 1.00 92.00 160 LEU A N 1
ATOM 1383 C CA . LEU A 1 160 ? 8.312 -2.451 6.492 1.00 92.00 160 LEU A CA 1
ATOM 1384 C C . LEU A 1 160 ? 9.803 -2.089 6.557 1.00 92.00 160 LEU A C 1
ATOM 1386 O O . LEU A 1 160 ? 10.474 -2.110 5.530 1.00 92.00 160 LEU A O 1
ATOM 1390 N N . HIS A 1 161 ? 10.340 -1.836 7.751 1.00 89.50 161 HIS A N 1
ATOM 1391 C CA . HIS A 1 161 ? 11.760 -1.536 7.930 1.00 89.50 161 HIS A CA 1
ATOM 1392 C C . HIS A 1 161 ? 12.657 -2.744 7.615 1.00 89.50 161 HIS A C 1
ATOM 1394 O O . HIS A 1 161 ? 13.534 -2.656 6.763 1.00 89.50 161 HIS A O 1
ATOM 1400 N N . ALA A 1 162 ? 12.358 -3.917 8.184 1.00 90.75 162 ALA A N 1
ATOM 1401 C CA . ALA A 1 162 ? 13.107 -5.148 7.907 1.00 90.75 162 ALA A CA 1
ATOM 1402 C C . ALA A 1 162 ? 13.063 -5.545 6.421 1.00 90.75 162 ALA A C 1
ATOM 1404 O O . ALA A 1 162 ? 13.996 -6.148 5.883 1.00 90.75 162 ALA A O 1
ATOM 1405 N N . GLN A 1 163 ? 11.955 -5.228 5.749 1.00 90.12 163 GLN A N 1
ATOM 1406 C CA . GLN A 1 163 ? 11.848 -5.336 4.307 1.00 90.12 163 GLN A CA 1
ATOM 1407 C C . GLN A 1 163 ? 12.855 -4.398 3.629 1.00 90.12 163 GLN A C 1
ATOM 1409 O O . GLN A 1 163 ? 13.652 -4.872 2.824 1.00 90.12 163 GLN A O 1
ATOM 1414 N N . GLN A 1 164 ? 12.841 -3.103 3.944 1.00 85.62 164 GLN A N 1
ATOM 1415 C CA . GLN A 1 164 ? 13.739 -2.108 3.344 1.00 85.62 164 GLN A CA 1
ATOM 1416 C C . GLN A 1 164 ? 15.216 -2.496 3.503 1.00 85.62 164 GLN A C 1
ATOM 1418 O O . GLN A 1 164 ? 15.921 -2.572 2.496 1.00 85.62 164 GLN A O 1
ATOM 1423 N N . ASP A 1 165 ? 15.651 -2.881 4.704 1.00 85.50 165 ASP A N 1
ATOM 1424 C CA . ASP A 1 165 ? 17.042 -3.277 4.981 1.00 85.50 165 ASP A CA 1
ATOM 1425 C C . ASP A 1 165 ? 17.495 -4.466 4.115 1.00 85.50 165 ASP A C 1
ATOM 1427 O O . ASP A 1 165 ? 18.590 -4.490 3.538 1.00 85.50 165 ASP A O 1
ATOM 1431 N N . ARG A 1 166 ? 16.615 -5.465 3.962 1.00 82.69 166 ARG A N 1
ATOM 1432 C CA . ARG A 1 166 ? 16.869 -6.640 3.115 1.00 82.69 166 ARG A CA 1
ATOM 1433 C C . ARG A 1 166 ? 17.054 -6.258 1.648 1.00 82.69 166 ARG A C 1
ATOM 1435 O O . ARG A 1 166 ? 17.782 -6.939 0.930 1.00 82.69 166 ARG A O 1
ATOM 1442 N N . TRP A 1 167 ? 16.373 -5.219 1.177 1.00 78.25 167 TRP A N 1
ATOM 1443 C CA . TRP A 1 167 ? 16.450 -4.802 -0.221 1.00 78.25 167 TRP A CA 1
ATOM 1444 C C . TRP A 1 167 ? 17.600 -3.849 -0.496 1.00 78.25 167 TRP A C 1
ATOM 1446 O O . TRP A 1 167 ? 18.276 -4.015 -1.511 1.00 78.25 167 TRP A O 1
ATOM 1456 N N . GLN A 1 168 ? 17.881 -2.919 0.415 1.00 74.25 168 GLN A N 1
ATOM 1457 C CA . GLN A 1 168 ? 19.042 -2.035 0.316 1.00 74.25 168 GLN A CA 1
ATOM 1458 C C . GLN A 1 168 ? 20.358 -2.832 0.288 1.00 74.25 168 GLN A C 1
ATOM 1460 O O . GLN A 1 168 ? 21.245 -2.530 -0.507 1.00 74.25 168 GLN A O 1
ATOM 1465 N N . SER A 1 169 ? 20.456 -3.907 1.077 1.00 69.69 169 SER A N 1
ATOM 1466 C CA . SER A 1 169 ? 21.650 -4.767 1.138 1.00 69.69 169 SER A CA 1
ATOM 1467 C C . SER A 1 169 ? 21.875 -5.656 -0.093 1.00 69.69 169 SER A C 1
ATOM 1469 O O . SER A 1 169 ? 22.983 -6.149 -0.293 1.00 69.69 169 SER A O 1
ATOM 1471 N N . ARG A 1 170 ? 20.860 -5.874 -0.941 1.00 72.75 170 ARG A N 1
ATOM 1472 C CA . ARG A 1 170 ? 20.927 -6.846 -2.049 1.00 72.75 170 ARG A CA 1
ATOM 1473 C C . ARG A 1 170 ? 21.582 -6.344 -3.333 1.00 72.75 170 ARG A C 1
ATOM 1475 O O . ARG A 1 170 ? 21.844 -7.175 -4.192 1.00 72.75 170 ARG A O 1
ATOM 1482 N N . GLY A 1 171 ? 21.842 -5.041 -3.478 1.00 70.69 171 GLY A N 1
ATOM 1483 C CA . GLY A 1 171 ? 22.480 -4.476 -4.677 1.00 70.69 171 GLY A CA 1
ATOM 1484 C C . GLY A 1 171 ? 21.738 -4.838 -5.972 1.00 70.69 171 GLY A C 1
ATOM 1485 O O . GLY A 1 171 ? 22.124 -5.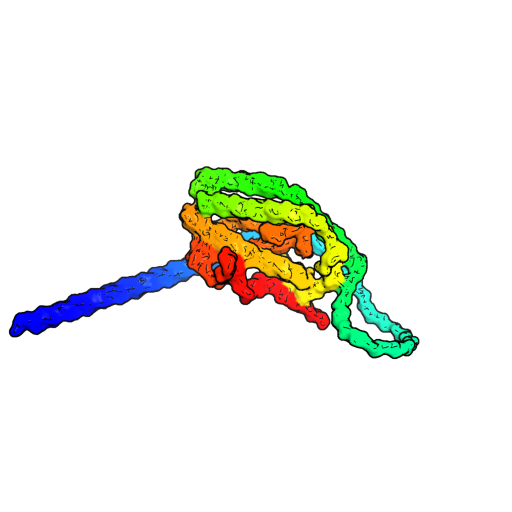756 -6.688 1.00 70.69 171 GLY A O 1
ATOM 1486 N N . TYR A 1 172 ? 20.645 -4.135 -6.273 1.00 79.81 172 TYR A N 1
ATOM 1487 C CA . TYR A 1 172 ? 19.746 -4.521 -7.364 1.00 79.81 172 TYR A CA 1
ATOM 1488 C C . TYR A 1 172 ? 20.338 -4.279 -8.772 1.00 79.81 172 TYR A C 1
ATOM 1490 O O . TYR A 1 172 ? 20.596 -3.140 -9.182 1.00 79.81 172 TYR A O 1
ATOM 1498 N N . ASP A 1 173 ? 20.516 -5.367 -9.528 1.00 84.19 173 ASP A N 1
ATOM 1499 C CA . ASP A 1 173 ? 21.056 -5.373 -10.893 1.00 84.19 173 ASP A CA 1
ATOM 1500 C C . ASP A 1 173 ? 19.933 -5.301 -11.941 1.00 84.19 173 ASP A C 1
ATOM 1502 O O . ASP A 1 173 ? 19.297 -6.297 -12.293 1.00 84.19 173 ASP A O 1
ATOM 1506 N N . HIS A 1 174 ? 19.729 -4.101 -12.483 1.00 82.00 174 HIS A N 1
ATOM 1507 C CA . HIS A 1 174 ? 18.695 -3.833 -13.482 1.00 82.00 174 HIS A CA 1
ATOM 1508 C C . HIS A 1 174 ? 19.001 -4.491 -14.839 1.00 82.00 174 HIS A C 1
ATOM 1510 O O . HIS A 1 174 ? 18.106 -4.692 -15.657 1.00 82.00 174 HIS A O 1
ATOM 1516 N N . GLN A 1 175 ? 20.267 -4.804 -15.126 1.00 81.31 175 GLN A N 1
ATOM 1517 C CA . GLN A 1 175 ? 20.684 -5.369 -16.405 1.00 81.31 175 GLN A CA 1
ATOM 1518 C C . GLN A 1 175 ? 20.346 -6.859 -16.499 1.00 81.31 175 GLN A C 1
ATOM 1520 O O . GLN A 1 175 ? 20.124 -7.367 -17.602 1.00 81.31 175 GLN A O 1
ATOM 1525 N N . ARG A 1 176 ? 20.291 -7.549 -15.354 1.00 83.81 176 ARG A N 1
ATOM 1526 C CA . ARG A 1 176 ? 19.943 -8.973 -15.259 1.00 83.81 176 ARG A CA 1
ATOM 1527 C C . ARG A 1 176 ? 18.455 -9.220 -15.031 1.00 83.81 176 ARG A C 1
ATOM 1529 O O . ARG A 1 176 ? 17.996 -10.332 -15.289 1.00 83.81 176 ARG A O 1
ATOM 1536 N N . ASP A 1 177 ? 17.702 -8.209 -14.606 1.00 86.56 177 ASP A N 1
ATOM 1537 C CA . ASP A 1 177 ? 16.281 -8.361 -14.312 1.00 86.56 177 ASP A CA 1
ATOM 1538 C C . ASP A 1 177 ? 15.414 -8.433 -15.593 1.00 86.56 177 ASP A C 1
ATOM 1540 O O . ASP A 1 177 ? 15.402 -7.484 -16.391 1.00 86.56 177 ASP A O 1
ATOM 1544 N N . PRO A 1 178 ? 14.660 -9.534 -15.798 1.00 85.69 178 PRO A N 1
ATOM 1545 C CA . PRO A 1 178 ? 13.786 -9.710 -16.953 1.00 85.69 178 PRO A CA 1
ATOM 1546 C C . PRO A 1 178 ? 12.720 -8.649 -17.164 1.00 85.69 178 PRO A C 1
ATOM 1548 O O . PRO A 1 178 ? 12.281 -8.471 -18.303 1.00 85.69 178 PRO A O 1
ATOM 1551 N N . TYR A 1 179 ? 12.314 -7.917 -16.130 1.00 86.88 179 TYR A N 1
ATOM 1552 C CA . TYR A 1 179 ? 11.340 -6.847 -16.273 1.00 86.88 179 TYR A CA 1
ATOM 1553 C C . TYR A 1 179 ? 11.749 -5.815 -17.334 1.00 86.88 179 TYR A C 1
ATOM 1555 O O . TYR A 1 179 ? 10.912 -5.367 -18.116 1.00 86.88 179 TYR A O 1
ATOM 1563 N N . TYR A 1 180 ? 13.030 -5.447 -17.406 1.00 86.69 180 TYR A N 1
ATOM 1564 C CA . TYR A 1 180 ? 13.456 -4.325 -18.249 1.00 86.69 180 TYR A CA 1
ATOM 1565 C C . TYR A 1 180 ? 13.567 -4.663 -19.734 1.00 86.69 180 TYR A C 1
ATOM 1567 O O . TYR A 1 180 ? 13.599 -3.746 -20.559 1.00 86.69 180 TYR A O 1
ATOM 1575 N N . TYR A 1 181 ? 13.622 -5.952 -20.073 1.00 84.62 181 TYR A N 1
ATOM 1576 C CA . TYR A 1 181 ? 13.774 -6.428 -21.447 1.00 84.62 181 TYR A CA 1
ATOM 1577 C C . TYR A 1 181 ? 12.642 -7.346 -21.929 1.00 84.62 181 TYR A C 1
ATOM 1579 O O . TYR A 1 181 ? 12.595 -7.652 -23.121 1.00 84.62 181 TYR A O 1
ATOM 1587 N N . THR A 1 182 ? 11.701 -7.723 -21.054 1.00 86.38 182 THR A N 1
ATOM 1588 C CA . THR A 1 182 ? 10.468 -8.436 -21.430 1.00 86.38 182 THR A CA 1
ATOM 1589 C C . THR A 1 182 ? 9.400 -7.446 -21.913 1.00 86.38 182 THR A C 1
ATOM 1591 O O . THR A 1 182 ? 9.038 -6.543 -21.146 1.00 86.38 182 THR A O 1
ATOM 1594 N N . PRO A 1 183 ? 8.870 -7.599 -23.143 1.00 85.38 183 PRO A N 1
ATOM 1595 C CA . PRO A 1 183 ? 7.805 -6.749 -23.669 1.00 85.38 183 PRO A CA 1
ATOM 1596 C C . PRO A 1 183 ? 6.562 -6.717 -22.785 1.00 85.38 183 PRO A C 1
ATOM 1598 O O . PRO A 1 183 ? 6.275 -7.659 -22.037 1.00 85.38 183 PRO A O 1
ATOM 1601 N N . ALA A 1 184 ? 5.798 -5.632 -22.901 1.00 88.00 184 ALA A N 1
ATOM 1602 C CA . ALA A 1 184 ? 4.497 -5.561 -22.264 1.00 88.00 184 ALA A CA 1
ATOM 1603 C C . ALA A 1 184 ? 3.574 -6.659 -22.813 1.00 88.00 184 ALA A C 1
ATOM 1605 O O . ALA A 1 184 ? 3.569 -6.951 -24.001 1.00 88.00 184 ALA A O 1
ATOM 1606 N N . SER A 1 185 ? 2.809 -7.272 -21.918 1.00 88.00 185 SER A N 1
ATOM 1607 C CA . SER A 1 185 ? 1.839 -8.340 -22.216 1.00 88.00 185 SER A CA 1
ATOM 1608 C C . SER A 1 185 ? 0.489 -8.086 -21.550 1.00 88.00 185 SER A C 1
ATOM 1610 O O . SER A 1 185 ? -0.480 -8.786 -21.824 1.00 88.00 185 SER A O 1
ATOM 1612 N N . TYR A 1 186 ? 0.421 -7.078 -20.682 1.00 89.44 186 TYR A N 1
ATOM 1613 C CA . TYR A 1 186 ? -0.754 -6.718 -19.915 1.00 89.44 186 TYR A CA 1
ATOM 1614 C C . TYR A 1 186 ? -1.043 -5.232 -20.048 1.00 89.44 186 TYR A C 1
ATOM 1616 O O . TYR A 1 186 ? -0.132 -4.406 -20.127 1.00 89.44 186 TYR A O 1
ATOM 1624 N N . ARG A 1 187 ? -2.324 -4.896 -19.969 1.00 90.69 187 ARG A N 1
ATOM 1625 C CA . ARG A 1 187 ? -2.845 -3.544 -19.820 1.00 90.69 187 ARG A CA 1
ATOM 1626 C C . ARG A 1 187 ? -3.612 -3.437 -18.508 1.00 90.69 187 ARG A C 1
ATOM 1628 O O . ARG A 1 187 ? -4.368 -4.342 -18.163 1.00 90.69 187 ARG A O 1
ATOM 1635 N N . TYR A 1 188 ? -3.440 -2.326 -17.801 1.00 88.44 188 TYR A N 1
ATOM 1636 C CA . TYR A 1 188 ? -4.153 -2.012 -16.562 1.00 88.44 188 TYR A CA 1
ATOM 1637 C C . TYR A 1 188 ? -4.652 -0.563 -16.567 1.00 88.44 188 TYR A C 1
ATOM 1639 O O . TYR A 1 188 ? -4.144 0.278 -17.313 1.00 88.44 188 TYR A O 1
ATOM 1647 N N . GLY A 1 189 ? -5.680 -0.277 -15.767 1.00 85.06 189 GLY A N 1
ATOM 1648 C CA . GLY A 1 189 ? -6.292 1.048 -15.665 1.00 85.06 189 GLY A CA 1
ATOM 1649 C C . GLY A 1 189 ? -5.954 1.730 -14.344 1.00 85.06 189 GLY A C 1
ATOM 1650 O O . GLY A 1 189 ? -6.293 1.212 -13.287 1.00 85.06 189 GLY A O 1
ATOM 1651 N N . TRP A 1 190 ? -5.344 2.911 -14.391 1.00 82.75 190 TRP A N 1
ATOM 1652 C CA . TRP A 1 190 ? -5.017 3.700 -13.202 1.00 82.75 190 TRP A CA 1
ATOM 1653 C C . TRP A 1 190 ? -5.229 5.192 -13.484 1.00 82.75 190 TRP A C 1
ATOM 1655 O O . TRP A 1 190 ? -4.991 5.662 -14.591 1.00 82.75 190 TRP A O 1
ATOM 1665 N N . GLY A 1 191 ? -5.763 5.956 -12.526 1.00 80.12 191 GLY A N 1
ATOM 1666 C CA . GLY A 1 191 ? -5.967 7.406 -12.698 1.00 80.12 191 GLY A CA 1
ATOM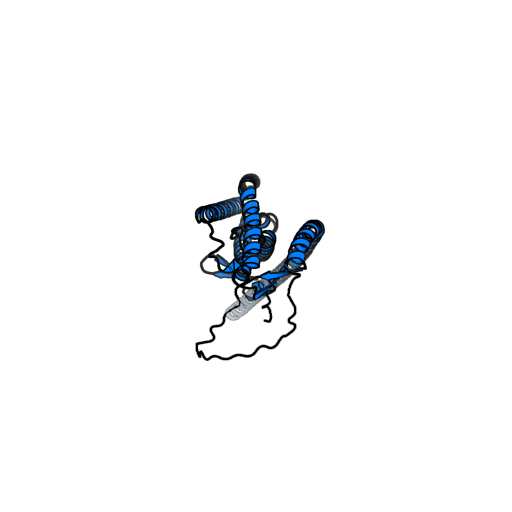 1667 C C . GLY A 1 191 ? -6.905 7.821 -13.850 1.00 80.12 191 GLY A C 1
ATOM 1668 O O . GLY A 1 191 ? -6.931 8.990 -14.229 1.00 80.12 191 GLY A O 1
ATOM 1669 N N . GLY A 1 192 ? -7.693 6.894 -14.411 1.00 83.69 192 GLY A N 1
ATOM 1670 C CA . GLY A 1 192 ? -8.524 7.126 -15.602 1.00 83.69 192 GLY A CA 1
ATOM 1671 C C . GLY A 1 192 ? -7.777 7.009 -16.938 1.00 83.69 192 GLY A C 1
ATOM 1672 O O . GLY A 1 192 ? -8.360 7.299 -17.980 1.00 83.69 192 GLY A O 1
ATOM 1673 N N . ALA A 1 193 ? -6.515 6.586 -16.914 1.00 86.00 193 ALA A N 1
ATOM 1674 C CA . ALA A 1 193 ? -5.725 6.246 -18.087 1.00 86.00 193 ALA A CA 1
ATOM 1675 C C . ALA A 1 193 ? -5.400 4.748 -18.092 1.00 86.00 193 ALA A C 1
ATOM 1677 O O . ALA A 1 193 ? -5.550 4.048 -17.087 1.00 86.00 193 ALA A O 1
ATOM 1678 N N . TYR A 1 194 ? -4.959 4.259 -19.247 1.00 85.69 194 TYR A N 1
ATOM 1679 C CA . TYR A 1 194 ? -4.490 2.893 -19.389 1.00 85.69 194 TYR A CA 1
ATOM 1680 C C . TYR A 1 194 ? -2.985 2.863 -19.561 1.00 85.69 194 TYR A C 1
ATOM 1682 O O . TYR A 1 194 ? -2.422 3.655 -20.313 1.00 85.69 194 TYR A O 1
ATOM 1690 N N . TYR A 1 195 ? -2.375 1.896 -18.899 1.00 89.31 195 TYR A N 1
ATOM 1691 C CA . TYR A 1 195 ? -0.946 1.664 -18.892 1.00 89.31 195 TYR A CA 1
ATOM 1692 C C . TYR A 1 195 ? -0.678 0.220 -19.278 1.00 89.31 195 TYR A C 1
ATOM 1694 O O . TYR A 1 195 ? -1.556 -0.640 -19.175 1.00 89.31 195 TYR A O 1
ATOM 1702 N N . GLN A 1 196 ? 0.538 -0.039 -19.732 1.00 89.94 196 GLN A N 1
ATOM 1703 C CA . GLN A 1 196 ? 0.971 -1.364 -20.133 1.00 89.94 196 GLN A CA 1
ATOM 1704 C C . GLN A 1 196 ? 2.110 -1.832 -19.239 1.00 89.94 196 GLN A C 1
ATOM 1706 O O . GLN A 1 196 ? 2.942 -1.045 -18.794 1.00 89.94 196 GLN A O 1
ATOM 1711 N N . THR A 1 197 ? 2.148 -3.129 -18.974 1.00 90.44 197 THR A N 1
ATOM 1712 C CA . THR A 1 197 ? 3.234 -3.759 -18.234 1.00 90.44 197 THR A CA 1
ATOM 1713 C C . THR A 1 197 ? 3.426 -5.197 -18.696 1.00 90.44 197 THR A C 1
ATOM 1715 O O . THR A 1 197 ? 2.637 -5.737 -19.472 1.00 90.44 197 THR A O 1
ATOM 1718 N N . ASN A 1 198 ? 4.508 -5.827 -18.263 1.00 89.19 198 ASN A N 1
ATOM 1719 C CA . ASN A 1 198 ? 4.756 -7.240 -18.515 1.00 89.19 198 ASN A CA 1
ATOM 1720 C C . ASN A 1 198 ? 4.287 -8.093 -17.327 1.00 89.19 198 ASN A C 1
ATOM 1722 O O . ASN A 1 198 ? 3.748 -7.583 -16.343 1.00 89.19 198 ASN A O 1
ATOM 1726 N N . ARG A 1 199 ? 4.506 -9.409 -17.407 1.00 87.44 199 ARG A N 1
ATOM 1727 C CA . ARG A 1 199 ? 4.113 -10.351 -16.350 1.00 87.44 199 ARG A CA 1
ATOM 1728 C C . ARG A 1 199 ? 4.602 -9.958 -14.951 1.00 87.44 199 ARG A C 1
ATOM 1730 O O . ARG A 1 199 ? 3.830 -10.064 -14.012 1.00 87.44 199 ARG A O 1
ATOM 1737 N N . TYR A 1 200 ? 5.821 -9.438 -14.821 1.00 90.94 200 TYR A N 1
ATOM 1738 C CA . TYR A 1 200 ? 6.411 -9.115 -13.520 1.00 90.94 200 TYR A CA 1
ATOM 1739 C C . TYR A 1 200 ? 5.755 -7.884 -12.888 1.00 90.94 200 TYR A C 1
ATOM 1741 O O . TYR A 1 200 ? 5.490 -7.872 -11.689 1.00 90.94 200 TYR A O 1
ATOM 1749 N N . GLY A 1 201 ? 5.424 -6.869 -13.693 1.00 91.31 201 GLY A N 1
ATOM 1750 C CA . GLY A 1 201 ? 4.628 -5.744 -13.206 1.00 91.31 201 GLY A CA 1
ATOM 1751 C C . GLY A 1 201 ? 3.196 -6.165 -12.867 1.00 91.31 201 GLY A C 1
ATOM 1752 O O . GLY A 1 201 ? 2.679 -5.784 -11.822 1.00 91.31 201 GLY A O 1
ATOM 17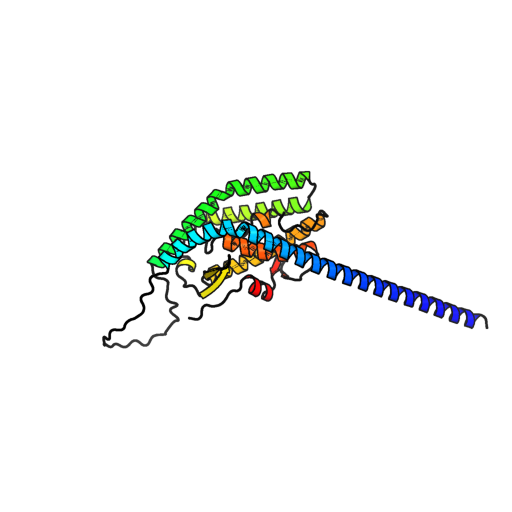53 N N . ALA A 1 202 ? 2.571 -7.022 -13.680 1.00 91.19 202 ALA A N 1
ATOM 1754 C CA . ALA A 1 202 ? 1.255 -7.579 -13.362 1.00 91.19 202 ALA A CA 1
ATOM 1755 C C . ALA A 1 202 ? 1.270 -8.390 -12.049 1.00 91.19 202 ALA A C 1
ATOM 1757 O O . ALA A 1 202 ? 0.345 -8.278 -11.245 1.00 91.19 202 ALA A O 1
ATOM 1758 N N . ASP A 1 203 ? 2.331 -9.155 -11.792 1.00 89.38 203 ASP A N 1
ATOM 1759 C CA . ASP A 1 203 ? 2.522 -9.881 -10.535 1.00 89.38 203 ASP A CA 1
ATOM 1760 C C . ASP A 1 203 ? 2.722 -8.930 -9.353 1.00 89.38 203 ASP A C 1
ATOM 1762 O O . ASP A 1 203 ? 2.120 -9.141 -8.299 1.00 89.38 203 ASP A O 1
ATOM 1766 N N . LEU A 1 204 ? 3.466 -7.833 -9.537 1.00 93.06 204 LEU A N 1
ATOM 1767 C CA . LEU A 1 204 ? 3.597 -6.791 -8.518 1.00 93.06 204 LEU A CA 1
ATOM 1768 C C . LEU A 1 204 ? 2.241 -6.147 -8.185 1.00 93.06 204 LEU A C 1
ATOM 1770 O O . LEU A 1 204 ? 1.955 -5.913 -7.013 1.00 93.06 204 LEU A O 1
ATOM 1774 N N . LEU A 1 205 ? 1.376 -5.912 -9.176 1.00 94.38 205 LEU A N 1
ATOM 1775 C CA . LEU A 1 205 ? 0.013 -5.418 -8.942 1.00 94.38 205 LEU A CA 1
ATOM 1776 C C . LEU A 1 205 ? -0.835 -6.413 -8.147 1.00 94.38 205 LEU A C 1
ATOM 1778 O O . LEU A 1 205 ? -1.513 -6.032 -7.192 1.00 94.38 205 LEU A O 1
ATOM 1782 N N . ARG A 1 206 ? -0.781 -7.701 -8.507 1.00 91.31 206 ARG A N 1
ATOM 1783 C CA . ARG A 1 206 ? -1.474 -8.761 -7.758 1.00 91.31 206 ARG A CA 1
ATOM 1784 C C . ARG A 1 206 ? -0.978 -8.839 -6.319 1.00 91.31 206 ARG A C 1
ATOM 1786 O O . ARG A 1 206 ? -1.781 -8.982 -5.396 1.00 91.31 206 ARG A O 1
ATOM 1793 N N . GLN A 1 207 ? 0.332 -8.727 -6.126 1.00 94.06 207 GLN A N 1
ATOM 1794 C CA . GLN A 1 207 ? 0.954 -8.685 -4.812 1.00 94.06 207 GLN A CA 1
ATOM 1795 C C . GLN A 1 207 ? 0.477 -7.468 -4.011 1.00 94.06 207 GLN A C 1
ATOM 1797 O O . GLN A 1 207 ? 0.090 -7.637 -2.857 1.00 94.06 207 GLN A O 1
ATOM 1802 N N . ALA A 1 208 ? 0.438 -6.278 -4.620 1.00 96.31 208 ALA A N 1
ATOM 1803 C CA . ALA A 1 208 ? -0.012 -5.047 -3.972 1.00 96.31 208 ALA A CA 1
ATOM 1804 C C . ALA A 1 208 ? -1.410 -5.215 -3.368 1.00 96.31 208 ALA A C 1
ATOM 1806 O O . ALA A 1 208 ? -1.609 -4.963 -2.181 1.00 96.31 208 ALA A O 1
ATOM 1807 N N . VAL A 1 209 ? -2.361 -5.719 -4.160 1.00 95.88 209 VAL A N 1
ATOM 1808 C CA . VAL A 1 209 ? -3.741 -5.948 -3.709 1.00 95.88 209 VAL A CA 1
ATOM 1809 C C . VAL A 1 209 ? -3.798 -6.973 -2.575 1.00 95.88 209 VAL A C 1
ATOM 1811 O O . VAL A 1 209 ? -4.510 -6.761 -1.595 1.00 95.88 209 VAL A O 1
ATOM 1814 N N . ASN A 1 210 ? -3.051 -8.075 -2.672 1.00 94.00 210 ASN A N 1
ATOM 1815 C CA . ASN A 1 210 ? -3.059 -9.114 -1.640 1.00 94.00 210 ASN A CA 1
ATOM 1816 C C . ASN A 1 210 ? -2.427 -8.648 -0.325 1.00 94.00 210 ASN A C 1
ATOM 1818 O O . ASN A 1 210 ? -3.000 -8.875 0.738 1.00 94.00 210 ASN A O 1
ATOM 1822 N N . TYR A 1 211 ? -1.284 -7.962 -0.379 1.00 96.31 211 TYR A N 1
ATOM 1823 C CA . TYR A 1 211 ? -0.683 -7.367 0.813 1.00 96.31 211 TYR A CA 1
ATOM 1824 C C . TYR A 1 211 ? -1.581 -6.299 1.412 1.00 96.31 211 TYR A C 1
ATOM 1826 O O . TYR A 1 211 ? -1.808 -6.318 2.617 1.00 96.31 211 TYR A O 1
ATOM 1834 N N . GLY A 1 212 ? -2.172 -5.447 0.576 1.00 97.62 212 GLY A N 1
ATOM 1835 C CA . GLY A 1 212 ? -3.185 -4.497 1.002 1.00 97.62 212 GLY A CA 1
ATOM 1836 C C . GLY A 1 212 ? -4.309 -5.182 1.767 1.00 97.62 212 GLY A C 1
ATOM 1837 O O . GLY A 1 212 ? -4.593 -4.807 2.897 1.00 97.62 212 GLY A O 1
ATOM 1838 N N . TYR A 1 213 ? -4.907 -6.224 1.188 1.00 97.44 213 TYR A N 1
ATOM 1839 C CA . TYR A 1 213 ? -5.991 -6.984 1.810 1.00 97.44 213 TYR A CA 1
ATOM 1840 C C . TYR A 1 213 ? -5.590 -7.577 3.164 1.00 97.44 213 TYR A C 1
ATOM 1842 O O . TYR A 1 213 ? -6.325 -7.419 4.138 1.00 97.44 213 TYR A O 1
ATOM 1850 N N . ASN A 1 214 ? -4.411 -8.191 3.256 1.00 96.69 214 ASN A N 1
ATOM 1851 C CA . ASN A 1 214 ? -3.923 -8.731 4.519 1.00 96.69 214 ASN A CA 1
ATOM 1852 C C . ASN A 1 214 ? -3.735 -7.644 5.586 1.00 96.69 214 ASN A C 1
ATOM 1854 O O . ASN A 1 214 ? -4.230 -7.782 6.703 1.00 96.69 214 ASN A O 1
ATOM 1858 N N . GLU A 1 215 ? -3.068 -6.544 5.237 1.00 98.12 215 GLU A N 1
ATOM 1859 C CA . GLU A 1 215 ? -2.848 -5.429 6.161 1.00 98.12 215 GLU A CA 1
ATOM 1860 C C . GLU A 1 215 ? -4.157 -4.763 6.585 1.00 98.12 215 GLU A C 1
ATOM 1862 O O . GLU A 1 215 ? -4.335 -4.432 7.757 1.00 98.12 215 GLU A O 1
ATOM 1867 N N . GLY A 1 216 ? -5.098 -4.624 5.652 1.00 97.94 216 GLY A N 1
ATOM 1868 C CA . GLY A 1 216 ? -6.432 -4.116 5.926 1.00 97.94 216 GLY A CA 1
ATOM 1869 C C . GLY A 1 216 ? -7.158 -4.986 6.940 1.00 97.94 216 GLY A C 1
ATOM 1870 O O . GLY A 1 216 ? -7.690 -4.464 7.915 1.00 97.94 216 GLY A O 1
ATOM 1871 N N . PHE A 1 217 ? -7.140 -6.307 6.748 1.00 98.00 217 PHE A N 1
ATOM 1872 C CA . PHE A 1 217 ? -7.801 -7.249 7.650 1.00 98.00 217 PHE A CA 1
ATOM 1873 C C . PHE A 1 217 ? -7.278 -7.133 9.081 1.00 98.00 217 PHE A C 1
ATOM 1875 O O . PHE A 1 217 ? -8.054 -7.042 10.035 1.00 98.00 217 PHE A O 1
ATOM 1882 N N . GLU A 1 218 ? -5.959 -7.083 9.229 1.00 97.56 218 GLU A N 1
ATOM 1883 C CA . GLU A 1 218 ? -5.295 -6.931 10.520 1.00 97.56 218 GLU A CA 1
ATOM 1884 C C . GLU A 1 218 ? -5.633 -5.588 11.190 1.00 97.56 218 GLU A C 1
ATOM 1886 O O . GLU A 1 218 ? -6.025 -5.567 12.360 1.00 97.56 218 GLU A O 1
ATOM 1891 N N . ALA A 1 219 ? -5.602 -4.485 10.437 1.00 98.12 219 ALA A N 1
ATOM 1892 C CA . ALA A 1 219 ? -5.974 -3.160 10.933 1.00 98.12 219 ALA A CA 1
ATOM 1893 C C . ALA A 1 219 ? -7.453 -3.072 11.351 1.00 98.12 219 ALA A C 1
ATOM 1895 O O . ALA A 1 219 ? -7.774 -2.561 12.422 1.00 98.12 219 ALA A O 1
ATOM 1896 N N . GLY A 1 220 ? -8.369 -3.597 10.533 1.00 97.81 220 GLY A N 1
ATOM 1897 C CA . GLY A 1 220 ? -9.802 -3.603 10.839 1.00 97.81 220 GLY A CA 1
ATOM 1898 C C . GLY A 1 220 ? -10.108 -4.438 12.079 1.00 97.81 220 GLY A C 1
ATOM 1899 O O . GLY A 1 220 ? -10.907 -4.042 12.932 1.00 97.81 220 GLY A O 1
ATOM 1900 N N . ARG A 1 221 ? -9.417 -5.574 12.232 1.00 97.81 221 ARG A N 1
ATOM 1901 C CA . ARG A 1 221 ? -9.505 -6.406 13.433 1.00 97.81 221 ARG A CA 1
ATOM 1902 C C . ARG A 1 221 ? -9.018 -5.659 14.675 1.00 97.81 221 ARG A C 1
ATOM 1904 O O . ARG A 1 221 ? -9.670 -5.764 15.713 1.00 97.81 221 ARG A O 1
ATOM 1911 N N . ALA A 1 222 ? -7.913 -4.924 14.576 1.00 98.12 222 ALA A N 1
ATOM 1912 C CA . ALA A 1 222 ? -7.368 -4.140 15.679 1.00 98.12 222 ALA A CA 1
ATOM 1913 C C . ALA A 1 222 ? -8.317 -3.001 16.095 1.00 98.12 222 ALA A C 1
ATOM 1915 O O . ALA A 1 222 ? -8.624 -2.856 17.276 1.00 98.12 222 ALA A O 1
ATOM 1916 N N . ASP A 1 223 ? -8.885 -2.279 15.127 1.00 98.06 223 ASP A N 1
ATOM 1917 C CA . ASP A 1 223 ? -9.866 -1.222 15.392 1.00 98.06 223 ASP A CA 1
ATOM 1918 C C . ASP A 1 223 ? -11.129 -1.761 16.063 1.00 98.06 223 ASP A C 1
ATOM 1920 O O . ASP A 1 223 ? -11.624 -1.155 17.014 1.00 98.06 223 ASP A O 1
ATOM 1924 N N . ARG A 1 224 ? -11.616 -2.938 15.645 1.00 97.31 224 ARG A N 1
ATOM 1925 C CA . ARG A 1 224 ? -12.712 -3.610 16.354 1.00 97.31 224 ARG A CA 1
ATOM 1926 C C . ARG A 1 224 ? -12.326 -3.931 17.801 1.00 97.31 224 ARG A C 1
ATOM 1928 O O . ARG A 1 224 ? -13.140 -3.722 18.696 1.00 97.31 224 ARG A O 1
ATOM 1935 N N . GLN A 1 225 ? -11.130 -4.476 18.035 1.00 97.88 225 GLN A N 1
ATOM 1936 C CA . GLN A 1 225 ? -10.668 -4.845 19.381 1.00 97.88 225 GLN A CA 1
ATOM 1937 C C . GLN A 1 225 ? -10.578 -3.634 20.315 1.00 97.88 225 GLN A C 1
ATOM 1939 O O . GLN A 1 225 ? -10.937 -3.747 21.483 1.00 97.88 225 GLN A O 1
ATOM 1944 N N . ASP A 1 226 ? -10.166 -2.481 19.789 1.00 97.56 226 ASP A N 1
ATOM 1945 C CA . ASP A 1 226 ? -10.126 -1.216 20.527 1.00 97.56 226 ASP A CA 1
ATOM 1946 C C . ASP A 1 226 ? -11.519 -0.558 20.677 1.00 97.56 226 ASP A C 1
ATOM 1948 O O . ASP A 1 226 ? -11.635 0.508 21.279 1.00 97.56 226 ASP A O 1
ATOM 1952 N N . GLY A 1 227 ? -12.586 -1.152 20.123 1.00 95.88 227 GLY A N 1
ATOM 1953 C CA . GLY A 1 227 ? -13.930 -0.561 20.102 1.00 95.88 227 GLY A CA 1
ATOM 1954 C C . GLY A 1 227 ? -14.023 0.711 19.25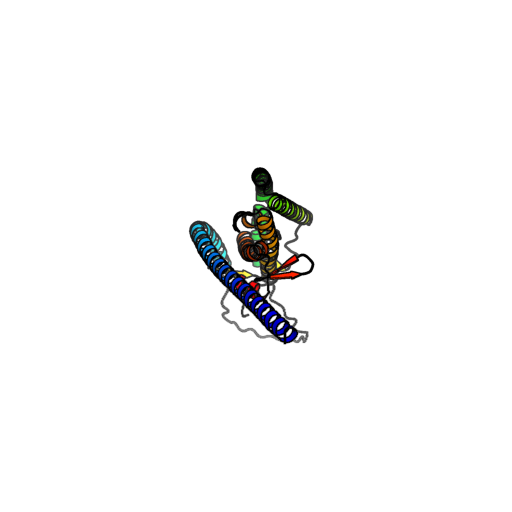1 1.00 95.88 227 GLY A C 1
ATOM 1955 O O . GLY A 1 227 ? -14.941 1.514 19.424 1.00 95.88 227 GLY A O 1
ATOM 1956 N N . TRP A 1 228 ? -13.066 0.918 18.345 1.00 95.19 228 TRP A N 1
ATOM 1957 C CA . TRP A 1 228 ? -12.986 2.097 17.499 1.00 95.19 228 TRP A CA 1
ATOM 1958 C C . TRP A 1 228 ? -14.012 2.030 16.365 1.00 95.19 228 TRP A C 1
ATOM 1960 O O . TRP A 1 228 ? -14.357 0.959 15.859 1.00 95.19 228 TRP A O 1
ATOM 1970 N N . SER A 1 229 ? -14.515 3.191 15.949 1.00 95.44 229 SER A N 1
ATOM 1971 C CA . SER A 1 229 ? -15.454 3.272 14.826 1.00 95.44 229 SER A CA 1
ATOM 1972 C C . SER A 1 229 ? -14.780 2.881 13.512 1.00 95.44 229 SER A C 1
ATOM 1974 O O . SER A 1 229 ? -13.598 3.145 13.312 1.00 95.44 229 SER A O 1
ATOM 1976 N N . PHE A 1 230 ? -15.546 2.286 12.598 1.00 95.81 230 PHE A N 1
ATOM 1977 C CA . PHE A 1 230 ? -15.068 1.938 11.261 1.00 95.81 230 PHE A CA 1
ATOM 1978 C C . PHE A 1 230 ? -14.476 3.171 10.555 1.00 95.81 230 PHE A C 1
ATOM 1980 O O . PHE A 1 230 ? -15.207 4.123 10.278 1.00 95.81 230 PHE A O 1
ATOM 1987 N N . SER A 1 231 ? -13.172 3.152 10.257 1.00 94.56 231 SER A N 1
ATOM 1988 C CA . SER A 1 231 ? -12.482 4.246 9.559 1.00 94.56 231 SER A CA 1
ATOM 1989 C C . SER A 1 231 ? -11.242 3.735 8.831 1.00 94.56 231 SER A C 1
ATOM 1991 O O . SER A 1 231 ? -10.131 3.742 9.359 1.00 94.56 231 SER A O 1
ATOM 1993 N N . VAL A 1 232 ? -11.442 3.295 7.593 1.00 94.81 232 VAL A N 1
ATOM 1994 C CA . VAL A 1 232 ? -10.430 2.628 6.758 1.00 94.81 232 VAL A CA 1
ATOM 1995 C C . VAL A 1 232 ? -9.210 3.486 6.404 1.00 94.81 232 VAL A C 1
ATOM 1997 O O . VAL A 1 232 ? -8.152 2.967 6.069 1.00 94.81 232 VAL A O 1
ATOM 2000 N N . ASP A 1 233 ? -9.359 4.800 6.470 1.00 93.62 233 ASP A N 1
ATOM 2001 C CA . ASP A 1 233 ? -8.390 5.820 6.078 1.00 93.62 233 ASP A CA 1
ATOM 2002 C C . ASP A 1 233 ? -7.446 6.256 7.212 1.00 93.62 233 ASP A C 1
ATOM 2004 O O . ASP A 1 233 ? -6.415 6.898 6.984 1.00 93.62 233 ASP A O 1
ATOM 2008 N N . THR A 1 234 ? -7.785 5.894 8.449 1.00 92.00 234 THR A N 1
ATOM 2009 C CA . THR A 1 234 ? -7.021 6.273 9.644 1.00 92.00 234 THR A CA 1
ATOM 2010 C C . THR A 1 234 ? -5.792 5.407 9.941 1.00 92.00 234 THR A C 1
ATOM 2012 O O . THR A 1 234 ? -4.813 5.972 10.449 1.00 92.00 234 THR A O 1
ATOM 2015 N N . PRO A 1 235 ? -5.770 4.083 9.666 1.00 95.12 235 PRO A N 1
ATOM 2016 C CA . PRO A 1 235 ? -4.596 3.259 9.913 1.00 95.12 235 PRO A CA 1
ATOM 2017 C C . PRO A 1 235 ? -3.382 3.764 9.133 1.00 95.12 235 PRO A C 1
ATOM 2019 O O . PRO A 1 235 ? -3.469 4.065 7.942 1.00 95.12 235 PRO A O 1
ATOM 2022 N N . TYR A 1 236 ? -2.221 3.797 9.789 1.00 95.06 236 TYR A N 1
ATOM 2023 C CA . TYR A 1 236 ? -0.982 4.256 9.159 1.00 95.06 236 TYR A CA 1
ATOM 2024 C C . TYR A 1 236 ? -0.629 3.450 7.898 1.00 95.06 236 TYR A C 1
ATOM 2026 O O . TYR A 1 236 ? -0.217 4.029 6.900 1.00 95.06 236 TYR A O 1
ATOM 2034 N N . ALA A 1 237 ? -0.874 2.137 7.898 1.00 96.56 237 ALA A N 1
ATOM 2035 C CA . ALA A 1 237 ? -0.630 1.274 6.744 1.00 96.56 237 ALA A CA 1
ATOM 2036 C C . ALA A 1 237 ? -1.451 1.651 5.498 1.00 96.56 237 ALA A C 1
ATOM 2038 O O . ALA A 1 237 ? -0.963 1.494 4.383 1.00 96.56 237 ALA A O 1
ATOM 2039 N N . TYR A 1 238 ? -2.667 2.188 5.659 1.00 97.38 238 TYR A N 1
ATOM 2040 C CA . TYR A 1 238 ? -3.454 2.695 4.531 1.00 97.38 238 TYR A CA 1
ATOM 2041 C C . TYR A 1 238 ? -2.853 3.984 3.960 1.00 97.38 238 TYR A C 1
ATOM 2043 O O . TYR A 1 238 ? -2.816 4.186 2.744 1.00 97.38 238 TYR A O 1
ATOM 2051 N N . GLN A 1 239 ? -2.383 4.868 4.841 1.00 94.25 239 GLN A N 1
ATOM 2052 C CA . GLN A 1 239 ? -1.783 6.145 4.458 1.00 94.25 239 GLN A CA 1
ATOM 2053 C C . GLN A 1 239 ? -0.441 5.924 3.760 1.00 94.25 239 GLN A C 1
ATOM 2055 O O . GLN A 1 239 ? -0.220 6.466 2.679 1.00 94.25 239 GLN A O 1
ATOM 2060 N N . ASP A 1 240 ? 0.407 5.077 4.338 1.00 95.06 240 ASP A N 1
ATOM 2061 C CA . ASP A 1 240 ? 1.709 4.709 3.795 1.00 95.06 240 ASP A CA 1
ATOM 2062 C C . ASP A 1 240 ? 1.584 3.872 2.511 1.00 95.06 240 ASP A C 1
ATOM 2064 O O . ASP A 1 240 ? 2.088 4.277 1.467 1.00 95.06 240 ASP A O 1
ATOM 2068 N N . ALA A 1 241 ? 0.861 2.749 2.572 1.00 96.44 241 ALA A N 1
ATOM 2069 C CA . ALA A 1 241 ? 0.599 1.824 1.468 1.00 96.44 241 ALA A CA 1
ATOM 2070 C C . ALA A 1 241 ? 1.839 1.234 0.760 1.00 96.44 241 ALA A C 1
ATOM 2072 O O . ALA A 1 241 ? 1.710 0.701 -0.339 1.00 96.44 241 ALA A O 1
ATOM 2073 N N . ASN A 1 242 ? 3.023 1.280 1.384 1.00 94.62 242 ASN A N 1
ATOM 2074 C CA . ASN A 1 242 ? 4.285 0.878 0.750 1.00 94.62 242 ASN A CA 1
ATOM 2075 C C . ASN A 1 242 ? 4.738 -0.549 1.092 1.00 94.62 242 ASN A C 1
ATOM 2077 O O . ASN A 1 242 ? 5.750 -1.018 0.566 1.00 94.62 242 ASN A O 1
ATOM 2081 N N . TYR A 1 243 ? 4.035 -1.268 1.973 1.00 95.81 243 TYR A N 1
ATOM 2082 C CA . TYR A 1 243 ? 4.434 -2.631 2.324 1.00 95.81 243 TYR A CA 1
ATOM 2083 C C . TYR A 1 243 ? 4.431 -3.549 1.097 1.00 95.81 243 TYR A C 1
ATOM 2085 O O . TYR A 1 243 ? 3.460 -3.594 0.343 1.00 95.81 243 TYR A O 1
ATOM 2093 N N . GLY A 1 244 ? 5.543 -4.257 0.883 1.00 93.81 244 GLY A N 1
ATOM 2094 C CA . GLY A 1 244 ? 5.820 -5.056 -0.314 1.00 93.81 244 GLY A CA 1
ATOM 2095 C C . GLY A 1 244 ? 6.298 -4.303 -1.561 1.00 93.81 244 GLY A C 1
ATOM 2096 O O . GLY A 1 244 ? 6.597 -4.961 -2.556 1.00 93.81 244 GLY A O 1
ATOM 2097 N N . TYR A 1 245 ? 6.404 -2.971 -1.530 1.00 93.44 245 TYR A N 1
ATOM 2098 C CA . TYR A 1 245 ? 6.992 -2.193 -2.621 1.00 93.44 245 TYR A CA 1
ATOM 2099 C C . TYR A 1 245 ? 8.501 -2.010 -2.429 1.00 93.44 245 TYR A C 1
ATOM 2101 O O . TYR A 1 245 ? 8.982 -1.750 -1.323 1.00 93.44 245 TYR A O 1
ATOM 2109 N N . TYR A 1 246 ? 9.253 -2.147 -3.523 1.00 86.12 246 TYR A N 1
ATOM 2110 C CA . TYR A 1 246 ? 10.722 -2.113 -3.521 1.00 86.12 246 TYR A CA 1
ATOM 2111 C C . TYR A 1 246 ? 11.317 -0.958 -4.325 1.00 86.12 246 TYR A C 1
ATOM 2113 O O . TYR A 1 246 ? 12.537 -0.851 -4.409 1.00 86.12 246 TYR A O 1
ATOM 2121 N N . GLY A 1 247 ? 10.475 -0.095 -4.900 1.00 86.81 247 GLY A N 1
ATOM 2122 C CA . GLY A 1 247 ? 10.941 0.962 -5.796 1.00 86.81 247 GLY A CA 1
ATOM 2123 C C . GLY A 1 247 ? 11.273 0.471 -7.205 1.00 86.81 247 GLY A C 1
ATOM 2124 O O . GLY A 1 247 ? 12.093 1.106 -7.856 1.00 86.81 247 GLY A O 1
ATOM 2125 N N . TYR A 1 248 ? 10.699 -0.657 -7.643 1.00 87.00 248 TYR A N 1
ATOM 2126 C CA . TYR A 1 248 ? 10.942 -1.236 -8.966 1.00 87.00 248 TYR A CA 1
ATOM 2127 C C . TYR A 1 248 ? 9.641 -1.604 -9.687 1.00 87.00 248 TYR A C 1
ATOM 2129 O O . TYR A 1 248 ? 8.598 -1.837 -9.068 1.00 87.00 248 TYR A O 1
ATOM 2137 N N . TYR A 1 249 ? 9.762 -1.739 -11.008 1.00 89.00 249 TYR A N 1
ATOM 2138 C CA . TYR A 1 249 ? 8.746 -2.129 -11.982 1.00 89.00 249 TYR A CA 1
ATOM 2139 C C . TYR A 1 249 ? 7.689 -1.061 -12.255 1.00 89.00 249 TYR A C 1
ATOM 2141 O O . TYR A 1 249 ? 7.565 -0.577 -13.379 1.00 89.00 249 TYR A O 1
ATOM 2149 N N . LEU A 1 250 ? 6.898 -0.708 -11.250 1.00 89.31 250 LEU A N 1
ATOM 2150 C CA . LEU A 1 250 ? 5.761 0.196 -11.399 1.00 89.31 250 LEU A CA 1
ATOM 2151 C C . LEU A 1 250 ? 5.969 1.449 -10.566 1.00 89.31 250 LEU A C 1
ATOM 2153 O O . LEU A 1 250 ? 6.674 1.418 -9.568 1.00 89.31 250 LEU A O 1
ATOM 2157 N N . GLY A 1 251 ? 5.303 2.540 -10.944 1.00 89.62 251 GLY A N 1
ATOM 2158 C CA . GLY A 1 251 ? 5.291 3.747 -10.125 1.00 89.62 251 GLY A CA 1
ATOM 2159 C C . GLY A 1 251 ? 4.708 3.484 -8.733 1.00 89.62 251 GLY A C 1
ATOM 2160 O O . GLY A 1 251 ? 3.724 2.750 -8.589 1.00 89.62 251 GLY A O 1
ATOM 2161 N N . GLN A 1 252 ? 5.285 4.134 -7.719 1.00 91.12 252 GLN A N 1
ATOM 2162 C CA . GLN A 1 252 ? 4.859 4.014 -6.323 1.00 91.12 252 GLN A CA 1
ATOM 2163 C C . GLN A 1 252 ? 3.363 4.311 -6.162 1.00 91.12 252 GLN A C 1
ATOM 2165 O O . GLN A 1 252 ? 2.652 3.559 -5.505 1.00 91.12 252 GLN A O 1
ATOM 2170 N N . ASP A 1 253 ? 2.846 5.352 -6.814 1.00 91.56 253 ASP A N 1
ATOM 2171 C CA . ASP A 1 253 ? 1.431 5.716 -6.691 1.00 91.56 253 ASP A CA 1
ATOM 2172 C C . ASP A 1 253 ? 0.486 4.682 -7.305 1.00 91.56 253 ASP A C 1
ATOM 2174 O O . ASP A 1 253 ? -0.608 4.448 -6.784 1.00 91.56 253 ASP A O 1
ATOM 2178 N N . THR A 1 254 ? 0.916 4.021 -8.385 1.00 93.19 254 THR A N 1
ATOM 2179 C CA . THR A 1 254 ? 0.177 2.899 -8.968 1.00 93.19 254 THR A CA 1
ATOM 2180 C C . THR A 1 254 ? 0.128 1.740 -7.978 1.00 93.19 254 THR A C 1
ATOM 2182 O O . THR A 1 254 ? -0.955 1.235 -7.686 1.00 93.19 254 THR A O 1
ATOM 2185 N N . TYR A 1 255 ? 1.276 1.352 -7.413 1.00 95.00 255 TYR A N 1
ATOM 2186 C CA . TYR A 1 255 ? 1.335 0.305 -6.393 1.00 95.00 255 TYR A CA 1
ATOM 2187 C C . TYR A 1 255 ? 0.431 0.640 -5.200 1.00 95.00 255 TYR A C 1
ATOM 2189 O O . TYR A 1 255 ? -0.454 -0.138 -4.842 1.00 95.00 255 TYR A O 1
ATOM 2197 N N . ASN A 1 256 ? 0.597 1.838 -4.640 1.00 95.50 256 ASN A N 1
ATOM 2198 C CA . ASN A 1 256 ? -0.119 2.301 -3.459 1.00 95.50 256 ASN A CA 1
ATOM 2199 C C . ASN A 1 256 ? -1.632 2.377 -3.700 1.00 95.50 256 ASN A C 1
ATOM 2201 O O . ASN A 1 256 ? -2.420 2.111 -2.793 1.00 95.50 256 ASN A O 1
ATOM 2205 N N . HIS A 1 257 ? -2.068 2.726 -4.913 1.00 95.62 257 HIS A N 1
ATOM 2206 C CA . HIS A 1 257 ? -3.482 2.696 -5.282 1.00 95.62 257 HIS A CA 1
ATOM 2207 C C . HIS A 1 257 ? -4.069 1.287 -5.148 1.00 95.62 257 HIS A C 1
ATOM 2209 O O . HIS A 1 257 ? -5.059 1.098 -4.439 1.00 95.62 257 HIS A O 1
ATOM 2215 N N . TYR A 1 258 ? -3.440 0.294 -5.775 1.00 96.06 258 TYR A N 1
ATOM 2216 C CA . TYR A 1 258 ? -3.929 -1.083 -5.743 1.00 96.06 258 TYR A CA 1
ATOM 2217 C C . TYR A 1 258 ? -3.760 -1.742 -4.372 1.00 96.06 258 TYR A C 1
ATOM 2219 O O . TYR A 1 258 ? -4.629 -2.503 -3.943 1.00 96.06 258 TYR A O 1
ATOM 2227 N N . PHE A 1 259 ? -2.711 -1.382 -3.631 1.00 97.88 259 PHE A N 1
ATOM 2228 C CA . PHE A 1 259 ? -2.587 -1.736 -2.221 1.00 97.88 259 PHE A CA 1
ATOM 2229 C C . PHE A 1 259 ? -3.793 -1.235 -1.423 1.00 97.88 259 PHE A C 1
ATOM 2231 O O . PHE A 1 259 ? -4.433 -2.007 -0.713 1.00 97.88 259 PHE A O 1
ATOM 2238 N N . ARG A 1 260 ? -4.176 0.037 -1.579 1.00 97.56 260 ARG A N 1
ATOM 2239 C CA . ARG A 1 260 ? -5.336 0.607 -0.875 1.00 97.56 260 ARG A CA 1
ATOM 2240 C C . ARG A 1 260 ? -6.661 -0.021 -1.309 1.00 97.56 260 ARG A C 1
ATOM 2242 O O . ARG A 1 260 ? -7.539 -0.193 -0.467 1.00 97.56 260 ARG A O 1
ATOM 2249 N N . GLU A 1 261 ? -6.811 -0.410 -2.577 1.00 96.44 261 GLU A N 1
ATOM 2250 C CA . GLU A 1 261 ? -7.969 -1.196 -3.037 1.00 96.44 261 GLU A CA 1
ATOM 2251 C C . GLU A 1 261 ? -8.082 -2.534 -2.294 1.00 96.44 261 GLU A C 1
ATOM 2253 O O . GLU A 1 261 ? -9.165 -2.897 -1.820 1.00 96.44 261 GLU A O 1
ATOM 2258 N N . GLY A 1 262 ? -6.961 -3.243 -2.146 1.00 96.81 262 GLY A N 1
ATOM 2259 C CA . GLY A 1 262 ? -6.871 -4.433 -1.306 1.00 96.81 262 GLY A CA 1
ATOM 2260 C C . GLY A 1 262 ? -7.244 -4.143 0.142 1.00 96.81 262 GLY A C 1
ATOM 2261 O O . GLY A 1 262 ? -8.142 -4.774 0.703 1.00 96.81 262 GLY A O 1
ATOM 2262 N N . PHE A 1 263 ? -6.597 -3.127 0.711 1.00 98.38 263 PHE A N 1
ATOM 2263 C CA . PHE A 1 263 ? -6.741 -2.716 2.102 1.00 98.38 263 PHE A CA 1
ATOM 2264 C C . PHE A 1 263 ? -8.178 -2.409 2.474 1.00 98.38 263 PHE A C 1
ATOM 2266 O O . PHE A 1 263 ? -8.645 -2.888 3.500 1.00 98.38 263 PHE A O 1
ATOM 2273 N N . ARG A 1 264 ? -8.912 -1.672 1.635 1.00 97.62 264 ARG A N 1
ATOM 2274 C CA . ARG A 1 264 ? -10.311 -1.330 1.920 1.00 97.62 264 ARG A CA 1
ATOM 2275 C C . ARG A 1 264 ? -11.184 -2.560 2.148 1.00 97.62 264 ARG A C 1
ATOM 2277 O O . ARG A 1 264 ? -11.949 -2.608 3.107 1.00 97.62 264 ARG A O 1
ATOM 2284 N N . ARG A 1 265 ? -11.026 -3.565 1.290 1.00 96.88 265 ARG A N 1
ATOM 2285 C CA . ARG A 1 265 ? -11.780 -4.824 1.356 1.00 96.88 265 ARG A CA 1
ATOM 2286 C C . ARG A 1 265 ? -11.340 -5.682 2.534 1.00 96.88 265 ARG A C 1
ATOM 2288 O O . ARG A 1 265 ? -12.182 -6.228 3.236 1.00 96.88 265 ARG A O 1
ATOM 2295 N N . GLY A 1 266 ? -10.031 -5.743 2.772 1.00 97.19 266 GLY A N 1
ATOM 2296 C CA . GLY A 1 266 ? -9.466 -6.423 3.931 1.00 97.19 266 GLY A CA 1
ATOM 2297 C C . GLY A 1 266 ? -9.978 -5.829 5.232 1.00 97.19 266 GLY A C 1
ATOM 2298 O O . GLY A 1 266 ? -10.448 -6.556 6.094 1.00 97.19 266 GLY A O 1
ATOM 2299 N N . TYR A 1 267 ? -9.957 -4.503 5.346 1.00 98.12 267 TYR A N 1
ATOM 2300 C CA . TYR A 1 267 ? -10.412 -3.776 6.525 1.00 98.12 267 TYR A CA 1
ATOM 2301 C C . TYR A 1 267 ? -11.887 -4.021 6.822 1.00 98.12 267 TYR A C 1
ATOM 2303 O O . TYR A 1 267 ? -12.229 -4.262 7.975 1.00 98.12 267 TYR A O 1
ATOM 2311 N N . GLU A 1 268 ? -12.755 -4.035 5.806 1.00 96.44 268 GLU A N 1
ATOM 2312 C CA . GLU A 1 268 ? -14.165 -4.412 5.980 1.00 96.44 268 GLU A CA 1
ATOM 2313 C C . GLU A 1 268 ? -14.310 -5.826 6.559 1.00 96.44 268 GLU A C 1
ATOM 2315 O O . GLU A 1 268 ? -14.975 -6.015 7.582 1.00 96.44 268 GLU A O 1
ATOM 2320 N N . ASP A 1 269 ? -13.640 -6.803 5.952 1.00 96.69 269 ASP A N 1
ATOM 2321 C CA . ASP A 1 269 ? -13.675 -8.198 6.390 1.00 96.69 269 ASP A CA 1
ATOM 2322 C C . ASP A 1 269 ? -13.106 -8.371 7.809 1.00 96.69 269 ASP A C 1
ATOM 2324 O O . ASP A 1 269 ? -13.743 -8.966 8.685 1.00 96.69 269 ASP A O 1
ATOM 2328 N N . GLY A 1 270 ? -11.957 -7.758 8.086 1.00 96.31 270 GLY A N 1
ATOM 2329 C CA . GLY A 1 270 ? -11.291 -7.789 9.381 1.00 96.31 270 GLY A CA 1
ATOM 2330 C C . GLY A 1 270 ? -12.097 -7.114 10.483 1.00 96.31 270 GLY A C 1
ATOM 2331 O O . GLY A 1 270 ? -12.229 -7.681 11.571 1.00 96.31 270 GLY A O 1
ATOM 2332 N N . TYR A 1 271 ? -12.692 -5.950 10.204 1.00 97.75 271 TYR A N 1
ATOM 2333 C CA . TYR A 1 271 ? -13.513 -5.200 11.155 1.00 97.75 271 TYR A CA 1
ATOM 2334 C C . TYR A 1 271 ? -14.780 -5.974 11.516 1.00 97.75 271 TYR A C 1
ATOM 2336 O O . TYR A 1 271 ? -15.061 -6.170 12.699 1.00 97.75 271 TYR A O 1
ATOM 2344 N N . TYR A 1 272 ? -15.495 -6.520 10.529 1.00 96.88 272 TYR A N 1
ATOM 2345 C CA . TYR A 1 272 ? -16.742 -7.253 10.768 1.00 96.88 272 TYR A CA 1
ATOM 2346 C C . TYR A 1 272 ? -16.568 -8.747 11.096 1.00 96.88 272 TYR A C 1
ATOM 2348 O O . TYR A 1 272 ? -17.572 -9.411 11.353 1.00 96.88 272 TYR A O 1
ATOM 2356 N N . SER A 1 273 ? -15.336 -9.280 11.129 1.00 93.12 273 SER A N 1
ATOM 2357 C CA . SER A 1 273 ? -15.053 -10.729 11.246 1.00 93.12 273 SER A CA 1
ATOM 2358 C C . SER A 1 273 ? -15.729 -11.558 10.151 1.00 93.12 273 SER A C 1
ATOM 2360 O O . SER A 1 273 ? -16.428 -12.534 10.428 1.00 93.12 273 SER A O 1
ATOM 2362 N N . ARG A 1 274 ? -15.567 -11.140 8.898 1.00 92.44 274 ARG A N 1
ATOM 2363 C CA . ARG A 1 274 ? -16.161 -11.778 7.718 1.00 92.44 274 ARG A CA 1
ATOM 2364 C C . ARG A 1 274 ? -15.073 -12.083 6.691 1.00 92.44 274 ARG A C 1
ATOM 2366 O O . ARG A 1 274 ? -13.940 -11.643 6.829 1.00 92.44 274 ARG A O 1
ATOM 2373 N N . TYR A 1 275 ? -15.434 -12.867 5.684 1.00 89.00 275 TYR A N 1
ATOM 2374 C CA . TYR A 1 275 ? -14.554 -13.291 4.591 1.00 89.00 275 TYR A CA 1
ATOM 2375 C C . TYR A 1 275 ? -15.286 -13.107 3.259 1.00 89.00 275 TYR A C 1
ATOM 2377 O O . TYR A 1 275 ? -15.557 -14.061 2.534 1.00 89.00 275 TYR A O 1
ATOM 2385 N N . ARG A 1 276 ? -15.737 -11.879 2.989 1.00 88.56 276 ARG A N 1
ATOM 2386 C CA . ARG A 1 276 ? -16.532 -11.551 1.804 1.00 88.56 276 ARG A CA 1
ATOM 2387 C C . ARG A 1 276 ? -15.667 -11.419 0.557 1.00 88.56 276 ARG A C 1
ATOM 2389 O O . ARG A 1 276 ? -16.109 -11.798 -0.526 1.00 88.56 276 ARG A O 1
ATOM 2396 N N . TYR A 1 277 ? -14.473 -10.851 0.693 1.00 86.62 277 TYR A N 1
ATOM 2397 C CA . TYR A 1 277 ? -13.597 -10.526 -0.433 1.00 86.62 277 TYR A CA 1
ATOM 2398 C C . TYR A 1 277 ? -12.328 -11.372 -0.469 1.00 86.62 277 TYR A C 1
ATOM 2400 O O . TYR A 1 277 ? -11.613 -11.354 -1.472 1.00 86.62 277 TYR A O 1
ATOM 2408 N N . GLY A 1 278 ? -12.051 -12.127 0.588 1.00 85.69 278 GLY A N 1
ATOM 2409 C CA . GLY A 1 278 ? -10.890 -12.997 0.673 1.00 85.69 278 GLY A CA 1
ATOM 2410 C C . GLY A 1 278 ? -11.122 -14.223 1.535 1.00 85.69 278 GLY A C 1
ATOM 2411 O O . GLY A 1 278 ? -12.228 -14.505 1.982 1.00 85.69 278 GLY A O 1
ATOM 2412 N N . THR A 1 279 ? -10.044 -14.958 1.764 1.00 79.62 279 THR A N 1
ATOM 2413 C CA . THR A 1 279 ? -10.020 -16.167 2.587 1.00 79.62 279 THR A CA 1
ATOM 2414 C C . THR A 1 279 ? -8.788 -16.163 3.481 1.00 79.62 279 THR A C 1
ATOM 2416 O O . THR A 1 279 ? -7.773 -15.545 3.154 1.00 79.62 279 THR A O 1
ATOM 2419 N N . ALA A 1 280 ? -8.865 -16.871 4.605 1.00 81.12 280 ALA A N 1
ATOM 2420 C CA . ALA A 1 280 ? -7.684 -17.223 5.380 1.00 81.12 280 ALA A CA 1
ATOM 2421 C C . ALA A 1 280 ? -6.953 -18.395 4.703 1.00 81.12 280 ALA A C 1
ATOM 2423 O O . ALA A 1 280 ? -7.583 -19.348 4.243 1.00 81.12 280 ALA A O 1
ATOM 2424 N N . SER A 1 281 ? -5.628 -18.319 4.632 1.00 72.50 281 SER A N 1
ATOM 2425 C CA . SER A 1 281 ? -4.747 -19.366 4.116 1.00 72.50 281 SER A CA 1
ATOM 2426 C C . SER A 1 281 ? -3.405 -19.297 4.843 1.00 72.50 281 SER A C 1
ATOM 2428 O O . SER A 1 281 ? -2.743 -18.262 4.820 1.00 72.50 28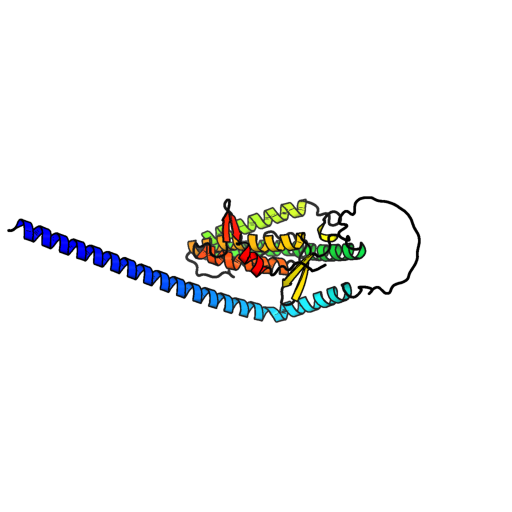1 SER A O 1
ATOM 2430 N N . ASN A 1 282 ? -3.005 -20.382 5.517 1.00 67.88 282 ASN A N 1
ATOM 2431 C CA . ASN A 1 282 ? -1.711 -20.504 6.209 1.00 67.88 282 ASN A CA 1
ATOM 2432 C C . ASN A 1 282 ? -1.365 -19.321 7.144 1.00 67.88 282 ASN A C 1
ATOM 2434 O O . ASN A 1 282 ? -0.226 -18.863 7.182 1.00 67.88 282 ASN A O 1
ATOM 2438 N N . GLY A 1 283 ? -2.353 -18.798 7.879 1.00 67.12 283 GLY A N 1
ATOM 2439 C CA . GLY A 1 283 ? -2.162 -17.667 8.799 1.00 67.12 283 GLY A CA 1
ATOM 2440 C C . GLY A 1 283 ? -2.084 -16.285 8.133 1.00 67.12 283 GLY A C 1
ATOM 2441 O O . GLY A 1 283 ? -1.858 -15.301 8.829 1.00 67.12 283 GLY A O 1
ATOM 2442 N N . SER A 1 284 ? -2.295 -16.200 6.817 1.00 70.25 284 SER A N 1
ATOM 2443 C CA . SER A 1 284 ? -2.394 -14.956 6.046 1.00 70.25 284 SER A CA 1
ATOM 2444 C C . SER A 1 284 ? -3.775 -14.823 5.397 1.00 70.25 284 SER A C 1
ATOM 2446 O O . SER A 1 284 ? -4.476 -15.816 5.184 1.00 70.25 284 SER A O 1
ATOM 2448 N N . HIS A 1 285 ? -4.178 -13.597 5.076 1.00 77.81 285 HIS A N 1
ATOM 2449 C CA . HIS A 1 285 ? -5.438 -13.304 4.402 1.00 77.81 285 HIS A CA 1
ATOM 2450 C C . HIS A 1 285 ? -5.161 -12.940 2.946 1.00 77.81 285 HIS A C 1
ATOM 2452 O O . HIS A 1 285 ? -4.412 -12.009 2.661 1.00 77.81 285 HIS A O 1
ATOM 2458 N N . VAL A 1 286 ? -5.776 -13.662 2.012 1.00 72.88 286 VAL A N 1
ATOM 2459 C CA . VAL A 1 286 ? -5.585 -13.442 0.571 1.00 72.88 286 VAL A CA 1
ATOM 2460 C C . VAL A 1 286 ? -6.902 -13.090 -0.096 1.00 72.88 286 VAL A C 1
ATOM 2462 O O . VAL A 1 286 ? -7.957 -13.599 0.287 1.00 72.88 286 VAL A O 1
ATOM 2465 N N . MET A 1 287 ? -6.843 -12.217 -1.098 1.00 80.69 287 MET A N 1
ATOM 2466 C CA . MET A 1 287 ? -8.029 -11.807 -1.836 1.00 80.69 287 MET A CA 1
ATOM 2467 C C . MET A 1 287 ? -8.503 -12.925 -2.771 1.00 80.69 287 MET A C 1
ATOM 2469 O O . MET A 1 287 ? -7.700 -13.625 -3.389 1.00 80.69 287 MET A O 1
ATOM 2473 N N . LEU A 1 288 ? -9.822 -13.070 -2.921 1.00 70.38 288 LEU A N 1
ATOM 2474 C CA . LEU A 1 288 ? -10.411 -13.981 -3.899 1.00 70.38 288 LEU A CA 1
ATOM 2475 C C . LEU A 1 288 ? -10.006 -13.575 -5.322 1.00 70.38 288 LEU A C 1
ATOM 2477 O O . LEU A 1 288 ? -10.112 -12.407 -5.703 1.00 70.38 288 LEU A O 1
ATOM 2481 N N . ALA A 1 289 ? -9.623 -14.557 -6.141 1.00 71.38 289 ALA A N 1
ATOM 2482 C CA . ALA A 1 289 ? -9.128 -14.331 -7.501 1.00 71.38 289 ALA A CA 1
ATOM 2483 C C . ALA A 1 289 ? -10.107 -13.535 -8.389 1.00 71.38 289 ALA A C 1
ATOM 2485 O O . ALA A 1 289 ? -9.683 -12.676 -9.159 1.00 71.38 289 ALA A O 1
ATOM 2486 N N . ALA A 1 290 ? -11.417 -13.765 -8.247 1.00 63.09 290 ALA A N 1
ATOM 2487 C CA . ALA A 1 290 ? -12.438 -13.021 -8.986 1.00 63.09 290 ALA A CA 1
ATOM 2488 C C . ALA A 1 290 ? -12.448 -11.524 -8.622 1.00 63.09 290 ALA A C 1
ATOM 2490 O O . ALA A 1 290 ? -12.516 -10.666 -9.501 1.00 63.09 290 ALA A O 1
ATOM 2491 N N . VAL A 1 291 ? -12.314 -11.202 -7.331 1.00 72.19 291 VAL A N 1
ATOM 2492 C CA . VAL A 1 291 ? -12.261 -9.814 -6.847 1.00 72.19 291 VAL A CA 1
ATOM 2493 C C . VAL A 1 291 ? -10.954 -9.157 -7.292 1.00 72.19 291 VAL A C 1
ATOM 2495 O O . VAL A 1 291 ? -10.967 -8.039 -7.802 1.00 72.19 291 VAL A O 1
ATOM 2498 N N . LEU A 1 292 ? -9.838 -9.881 -7.212 1.00 72.31 292 LEU A N 1
ATOM 2499 C CA . LEU A 1 292 ? -8.542 -9.430 -7.716 1.00 72.31 292 LEU A CA 1
ATOM 2500 C C . LEU A 1 292 ? -8.602 -9.053 -9.206 1.00 72.31 292 LEU A C 1
ATOM 2502 O O . LEU A 1 292 ? -8.116 -7.992 -9.594 1.00 72.31 292 LEU A O 1
ATOM 2506 N N . GLY A 1 293 ? -9.252 -9.885 -10.027 1.00 71.12 293 GLY A N 1
ATOM 2507 C CA . GLY A 1 293 ? -9.482 -9.608 -11.446 1.00 71.12 293 GLY A CA 1
ATOM 2508 C C . GLY A 1 293 ? -10.268 -8.314 -11.676 1.00 71.12 293 GLY A C 1
ATOM 2509 O O . GLY A 1 293 ? -9.859 -7.491 -12.493 1.00 71.12 293 GLY A O 1
ATOM 2510 N N . THR A 1 294 ? -11.342 -8.089 -10.908 1.00 77.12 294 THR A N 1
ATOM 2511 C CA . THR A 1 294 ? -12.144 -6.853 -11.013 1.00 77.12 294 THR A CA 1
ATOM 2512 C C . THR A 1 294 ? -11.403 -5.591 -10.587 1.00 77.12 294 THR A C 1
ATOM 2514 O O . THR A 1 294 ? -11.591 -4.551 -11.208 1.00 77.12 294 THR A O 1
ATOM 2517 N N . ILE A 1 295 ? -10.558 -5.665 -9.554 1.00 73.69 295 ILE A N 1
ATOM 2518 C CA . ILE A 1 295 ? -9.788 -4.510 -9.074 1.00 73.69 295 ILE A CA 1
ATOM 2519 C C . ILE A 1 295 ? -8.738 -4.115 -10.102 1.00 73.69 295 ILE A C 1
ATOM 2521 O O . ILE A 1 295 ? -8.588 -2.941 -10.422 1.00 73.69 295 ILE A O 1
ATOM 2525 N N . LEU A 1 296 ? -7.991 -5.099 -10.597 1.00 80.19 296 LEU A N 1
ATOM 2526 C CA . LEU A 1 296 ? -6.856 -4.829 -11.464 1.00 80.19 296 LEU A CA 1
ATOM 2527 C C . LEU A 1 296 ? -7.289 -4.493 -12.892 1.00 80.19 296 LEU A C 1
ATOM 2529 O O . LEU A 1 296 ? -6.603 -3.726 -13.568 1.00 80.19 296 LEU A O 1
ATOM 2533 N N . GLY A 1 297 ? -8.400 -5.075 -13.362 1.00 79.56 297 GLY A N 1
ATOM 2534 C CA . GLY A 1 297 ? -8.851 -4.917 -14.745 1.00 79.56 297 GLY A CA 1
ATOM 2535 C C . GLY A 1 297 ? -7.771 -5.316 -15.756 1.00 79.56 297 GLY A C 1
ATOM 2536 O O . GLY A 1 297 ? -7.688 -4.724 -16.832 1.00 79.56 297 GLY A O 1
ATOM 2537 N N . LEU A 1 298 ? -6.902 -6.266 -15.380 1.00 82.19 298 LEU A N 1
ATOM 2538 C CA . LEU A 1 298 ? -5.796 -6.710 -16.219 1.00 82.19 298 LEU A CA 1
ATOM 2539 C C . LEU A 1 298 ? -6.356 -7.380 -17.468 1.00 82.19 298 LEU A C 1
ATOM 2541 O O . LEU A 1 298 ? -7.032 -8.403 -17.382 1.00 82.19 298 LEU A O 1
ATOM 2545 N N . SER A 1 299 ? -6.034 -6.805 -18.618 1.00 81.56 299 SER A N 1
ATOM 2546 C CA . SER A 1 299 ? -6.316 -7.386 -19.930 1.00 81.56 299 SER A CA 1
ATOM 2547 C C . SER A 1 299 ? -5.002 -7.800 -20.573 1.00 81.56 299 SER A C 1
ATOM 2549 O O . SER A 1 299 ? -4.005 -7.086 -20.455 1.00 81.56 299 SER A O 1
ATOM 2551 N N . LEU A 1 300 ? -4.986 -8.970 -21.210 1.00 83.31 300 LEU A N 1
ATOM 2552 C CA . LEU A 1 300 ? -3.874 -9.346 -22.075 1.00 83.31 300 LEU A CA 1
ATOM 2553 C C . LEU A 1 300 ? -3.853 -8.395 -23.273 1.00 83.31 300 LEU A C 1
ATOM 2555 O O . LEU A 1 300 ? -4.906 -7.965 -23.745 1.00 83.31 300 LEU A O 1
ATOM 2559 N N . LEU A 1 301 ? -2.656 -8.024 -23.715 1.00 81.44 301 LEU A N 1
ATOM 2560 C CA . LEU A 1 301 ? -2.500 -7.334 -24.987 1.00 81.44 301 LEU A CA 1
ATOM 2561 C C . LEU A 1 301 ? -2.661 -8.370 -26.101 1.00 81.44 301 LEU A C 1
ATOM 2563 O O . LEU A 1 301 ? -1.970 -9.390 -26.086 1.00 81.44 301 LEU A O 1
ATOM 2567 N N . ASP A 1 302 ? -3.578 -8.110 -27.028 1.00 64.56 302 ASP A N 1
ATOM 2568 C CA . ASP A 1 302 ? -3.678 -8.882 -28.262 1.00 64.56 302 ASP A CA 1
ATOM 2569 C C . ASP A 1 302 ? -2.428 -8.564 -29.097 1.00 64.56 302 ASP A C 1
ATOM 2571 O O . ASP A 1 302 ? -2.208 -7.407 -29.467 1.00 64.56 302 ASP A O 1
ATOM 2575 N N . ASN A 1 303 ? -1.576 -9.572 -29.301 1.00 52.66 303 ASN A N 1
ATOM 2576 C CA . ASN A 1 303 ? -0.408 -9.499 -30.183 1.00 52.66 303 ASN A CA 1
ATOM 2577 C C . ASN A 1 303 ? -0.794 -9.902 -31.603 1.00 52.66 303 ASN A C 1
ATOM 2579 O O . ASN A 1 303 ? -1.530 -10.906 -31.740 1.00 52.66 303 ASN A O 1
#

Foldseek 3Di:
DVVVVVVVVVVVVVVVVVVVVVVVVVVVVVVVVVVVVVLVVVLVVVVVVVVVVVVVCLVVVVVVVVVVVVVVCVVPPDDPDDDDDDDDDDDDDDDDPDPCQPWDDPVQLVVQVVVLVVLLVVVVVCPVVLLVVLVVVLVVCVVVVLVQLSVLSVVVSVLQVVVQVVLVVPPDDSPPDVQSTRDWFKWWDDSNDIDTGHPVLVVLLQVLLFQLLQSLLSNLLSCLVSVHDQDLCPRSCLVCSCRSPNSDRDRPVSSSQSSNVSNSNSNSCNNVVHAPQWDDDPNTTGGDPVSSCVSGVMDTDDD

Organism: Pseudoxanthomonas spadix (strain BD-a59) (NCBI:txid1045855)